Protein AF-A0A850GG01-F1 (afdb_monomer)

Foldseek 3Di:
DVVVVVVCLVVVPPDQLVSLLVSLLVVAQLVDLVRLLVSLVSLCVSLVRCVVVVNPPSNLQSNLSSLLSNCLNPVDLVSLVVNLVSLVPDQWHAQRSDPPDIDGSLLLSLLSQLVNLVVVLVPDDPLPLQVNLVSLQSSLVSLVVNPQDFRRSCVSPPDPQPFGGSNLSSLLSNLSSLQSVLVVCCQPPLPSSLVSLVSSLVSNVSHPNVVSNVVSVVQNCQSADWFAAPPPRDIDGGEPRFKYWDAAQDDPVNLVVCVVVVGDSVQDDNVRRTGMHTPVRVVVVVVVVVVVVVVVVVVVVVVVVVVVVVVVVVVVVVVVVVVVVVVD

Solvent-accessible surface area (backbone atoms only — not comparable to full-atom values): 16670 Å² total; per-residue (Å²): 112,74,66,58,55,54,48,30,61,71,75,64,56,94,61,52,41,69,52,34,42,53,36,14,40,72,76,2,37,68,71,37,76,94,26,17,55,57,16,12,56,32,13,44,52,15,16,53,45,13,52,76,69,68,35,68,67,58,17,41,54,24,40,26,49,13,33,48,29,36,30,62,54,71,62,51,64,81,39,40,64,63,28,46,63,37,33,77,82,41,72,58,41,63,32,92,73,44,91,86,45,70,38,54,22,63,56,53,38,29,54,48,51,24,50,43,31,51,55,50,54,73,72,49,64,89,82,45,24,65,60,47,16,53,38,25,43,51,25,13,51,27,20,49,74,54,26,90,42,77,46,69,65,46,76,76,47,72,68,92,80,79,68,67,43,24,42,41,43,13,28,37,23,42,11,52,12,29,39,23,45,12,60,64,29,46,87,79,38,28,65,63,14,26,52,34,19,49,54,11,37,61,28,20,70,67,20,99,40,66,71,60,36,56,50,34,51,55,49,30,52,26,23,65,41,67,43,29,15,66,85,77,64,51,74,42,48,16,55,77,69,44,26,39,80,41,81,41,97,61,53,74,67,59,57,51,53,35,57,75,71,71,46,63,65,84,17,49,38,69,89,78,27,27,30,26,28,30,44,70,61,42,51,51,52,48,53,54,50,51,54,51,50,56,49,50,52,53,52,51,50,53,53,51,52,52,50,51,54,52,51,52,54,51,50,57,51,49,52,54,52,51,55,62,61,73,76,110

Mean predicted aligned error: 7.97 Å

Radius of gyration: 35.29 Å; Cα contacts (8 Å, |Δi|>4): 473; chains: 1; bounding box: 76×83×92 Å

Structure (mmCIF, N/CA/C/O backbone):
data_AF-A0A850GG01-F1
#
_entry.id   AF-A0A850GG01-F1
#
loop_
_atom_site.group_PDB
_atom_site.id
_atom_site.type_symbol
_atom_site.label_atom_id
_atom_site.label_alt_id
_atom_site.label_comp_id
_atom_site.label_asym_id
_atom_site.label_entity_id
_atom_site.label_seq_id
_atom_site.pdbx_PDB_ins_code
_atom_site.Cartn_x
_atom_site.Cartn_y
_atom_site.Cartn_z
_atom_site.occupancy
_atom_site.B_iso_or_equiv
_atom_site.auth_seq_id
_atom_site.auth_comp_id
_atom_site.auth_asym_id
_atom_site.auth_atom_id
_atom_site.pdbx_PDB_model_num
ATOM 1 N N . MET A 1 1 ? -37.725 18.100 42.483 1.00 59.47 1 MET A N 1
ATOM 2 C CA . MET A 1 1 ? -36.384 17.477 42.322 1.00 59.47 1 MET A CA 1
ATOM 3 C C . MET A 1 1 ? -36.069 16.940 40.916 1.00 59.47 1 MET A C 1
ATOM 5 O O . MET A 1 1 ? -34.958 17.175 40.462 1.00 59.47 1 MET A O 1
ATOM 9 N N . ARG A 1 2 ? -36.979 16.265 40.184 1.00 63.09 2 ARG A N 1
ATOM 10 C CA . ARG A 1 2 ? -36.676 15.700 38.838 1.00 63.09 2 ARG A CA 1
ATOM 11 C C . ARG A 1 2 ? -36.234 16.723 37.771 1.00 63.09 2 ARG A C 1
ATOM 13 O O . ARG A 1 2 ? -35.398 16.394 36.939 1.00 63.09 2 ARG A O 1
ATOM 20 N N . LEU A 1 3 ? -36.769 17.947 37.796 1.00 67.88 3 LEU A N 1
ATOM 21 C CA . LEU A 1 3 ? -36.434 19.013 36.834 1.00 67.88 3 LEU A CA 1
ATOM 22 C C . LEU A 1 3 ? -35.018 19.581 37.041 1.00 67.88 3 LEU A C 1
ATOM 24 O O . LEU A 1 3 ? -34.287 19.758 36.072 1.00 67.88 3 LEU A O 1
ATOM 28 N N . LEU A 1 4 ? -34.606 19.771 38.299 1.00 67.88 4 LEU A N 1
ATOM 29 C CA . LEU A 1 4 ? -33.256 20.216 38.667 1.00 67.88 4 LEU A CA 1
ATOM 30 C C . LEU A 1 4 ? -32.188 19.193 38.267 1.00 67.88 4 LEU A C 1
ATOM 32 O O . LEU A 1 4 ? -31.208 19.580 37.646 1.00 67.88 4 LEU A O 1
ATOM 36 N N . LYS A 1 5 ? -32.417 17.892 38.507 1.00 64.06 5 LYS A N 1
ATOM 37 C CA . LYS A 1 5 ? -31.500 16.834 38.041 1.00 64.06 5 LYS A CA 1
ATOM 38 C C . LYS A 1 5 ? -31.373 16.794 36.512 1.00 64.06 5 LYS A C 1
ATOM 40 O O . LYS A 1 5 ? -30.271 16.660 35.995 1.00 64.06 5 LYS A O 1
ATOM 45 N N . LYS A 1 6 ? -32.476 16.970 35.771 1.00 70.06 6 LYS A N 1
ATOM 46 C CA . LYS A 1 6 ? -32.439 17.057 34.296 1.00 70.06 6 LYS A CA 1
ATOM 47 C C . LYS A 1 6 ? -31.669 18.289 33.801 1.00 70.06 6 LYS A C 1
ATOM 49 O O . LYS A 1 6 ? -30.938 18.187 32.821 1.00 70.06 6 LYS A O 1
ATOM 54 N N . LEU A 1 7 ? -31.809 19.434 34.472 1.00 68.81 7 LEU A N 1
ATOM 55 C CA . LEU A 1 7 ? -31.056 20.655 34.160 1.00 68.81 7 LEU A CA 1
ATOM 56 C C . LEU A 1 7 ? -29.566 20.512 34.497 1.00 68.81 7 LEU A C 1
ATOM 58 O O . LEU A 1 7 ? -28.734 20.835 33.657 1.00 68.81 7 LEU A O 1
ATOM 62 N N . GLN A 1 8 ? -29.223 19.954 35.660 1.00 72.44 8 GLN A N 1
ATOM 63 C CA . GLN A 1 8 ? -27.839 19.648 36.047 1.00 72.44 8 GLN A CA 1
ATOM 64 C C . GLN A 1 8 ? -27.167 18.717 35.037 1.00 72.44 8 GLN A C 1
ATOM 66 O O . GLN A 1 8 ? -26.062 18.999 34.590 1.00 72.44 8 GLN A O 1
ATOM 71 N N . HIS A 1 9 ? -27.867 17.674 34.590 1.00 69.38 9 HIS A N 1
ATOM 72 C CA . HIS A 1 9 ? -27.364 16.750 33.575 1.00 69.38 9 HIS A CA 1
ATOM 73 C C . HIS A 1 9 ? -27.193 17.409 32.193 1.00 69.38 9 HIS A C 1
ATOM 75 O O . HIS A 1 9 ? -26.297 17.055 31.427 1.00 69.38 9 HIS A O 1
ATOM 81 N N . ARG A 1 10 ? -28.028 18.398 31.853 1.00 70.06 10 ARG A N 1
ATOM 82 C CA . ARG A 1 10 ? -27.916 19.144 30.590 1.00 70.06 10 ARG A CA 1
ATOM 83 C C . ARG A 1 10 ? -26.738 20.124 30.617 1.00 70.06 10 ARG A C 1
ATOM 85 O O . ARG A 1 10 ? -25.959 20.171 29.667 1.00 70.06 10 ARG A O 1
ATOM 92 N N . VAL A 1 11 ? -26.572 20.856 31.720 1.00 73.56 11 VAL A N 1
ATOM 93 C CA . VAL A 1 11 ? -25.544 21.903 31.874 1.00 73.56 11 VAL A CA 1
ATOM 94 C C . VAL A 1 11 ? -24.187 21.332 32.319 1.00 73.56 11 VAL A C 1
ATOM 96 O O . VAL A 1 11 ? -23.154 21.893 31.975 1.00 73.56 11 VAL A O 1
ATOM 99 N N . GLY A 1 12 ? -24.160 20.177 32.989 1.00 71.50 12 GLY A N 1
ATOM 100 C CA . GLY A 1 12 ? -22.933 19.505 33.435 1.00 71.50 12 GLY A CA 1
ATOM 101 C C . GLY A 1 12 ? -22.399 19.970 34.793 1.00 71.50 12 GLY A C 1
ATOM 102 O O . GLY A 1 12 ? -21.208 19.830 35.041 1.00 71.50 12 GLY A O 1
ATOM 103 N N . VAL A 1 13 ? -23.239 20.555 35.653 1.00 76.50 13 VAL A N 1
ATOM 104 C CA . VAL A 1 13 ? -22.815 21.141 36.939 1.00 76.50 13 VAL A CA 1
ATOM 105 C C . VAL A 1 13 ? -23.094 20.177 38.092 1.00 76.50 13 VAL A C 1
ATOM 107 O O . VAL A 1 13 ? -24.215 19.682 38.210 1.00 76.50 13 VAL A O 1
ATOM 110 N N . ALA A 1 14 ? -22.095 19.988 38.966 1.00 80.06 14 ALA A N 1
ATOM 111 C CA . ALA A 1 14 ? -22.158 19.159 40.178 1.00 80.06 14 ALA A CA 1
ATOM 112 C C . ALA A 1 14 ? -22.549 17.690 39.920 1.00 80.06 14 ALA A C 1
ATOM 114 O O . ALA A 1 14 ? -23.258 17.080 40.720 1.00 80.06 14 ALA A O 1
ATOM 115 N N . LEU A 1 15 ? -22.101 17.140 38.789 1.00 86.06 15 LEU A N 1
ATOM 116 C CA . LEU A 1 15 ? -22.284 15.736 38.449 1.00 86.06 15 LEU A CA 1
ATOM 117 C C . LEU A 1 15 ? -21.147 14.901 39.048 1.00 86.06 15 LEU A C 1
ATOM 119 O O . LEU A 1 15 ? -20.001 15.342 39.133 1.00 86.06 15 LEU A O 1
ATOM 123 N N . SER A 1 16 ? -21.462 13.673 39.435 1.00 89.50 16 SER A N 1
ATOM 124 C CA . SER A 1 16 ? -20.456 12.654 39.733 1.00 89.50 16 SER A CA 1
ATOM 125 C C . SER A 1 16 ? -19.678 12.264 38.463 1.00 89.50 16 SER A C 1
ATOM 127 O O . SER A 1 16 ? -20.176 12.460 37.347 1.00 89.50 16 SER A O 1
ATOM 129 N N . PRO A 1 17 ? -18.479 11.664 38.587 1.00 90.25 17 PRO A N 1
ATOM 130 C CA . PRO A 1 17 ? -17.725 11.168 37.433 1.00 90.25 17 PRO A CA 1
ATOM 131 C C . PRO A 1 17 ? -18.553 10.256 36.510 1.00 90.25 17 PRO A C 1
ATOM 133 O O . PRO A 1 17 ? -18.544 10.431 35.291 1.00 90.25 17 PRO A O 1
ATOM 136 N N . GLN A 1 18 ? -19.354 9.353 37.087 1.00 93.12 18 GLN A N 1
ATOM 137 C CA . GLN A 1 18 ? -20.228 8.444 36.339 1.00 93.12 18 GLN A CA 1
ATOM 138 C C . GLN A 1 18 ? -21.354 9.176 35.590 1.00 93.12 18 GLN A C 1
ATOM 140 O O . GLN A 1 18 ? -21.740 8.793 34.482 1.00 93.12 18 GLN A O 1
ATOM 145 N N . GLU A 1 19 ? -21.890 10.252 36.168 1.00 93.31 19 GLU A N 1
ATOM 146 C CA . GLU A 1 19 ? -22.895 11.089 35.509 1.00 93.31 19 GLU A CA 1
ATOM 147 C C . GLU A 1 19 ? -22.279 11.915 34.373 1.00 93.31 19 GLU A C 1
ATOM 149 O O . GLU A 1 19 ? -22.895 12.033 33.314 1.00 93.31 19 GLU A O 1
ATOM 154 N N . HIS A 1 20 ? -21.050 12.425 34.531 1.00 92.31 20 HIS A N 1
ATOM 155 C CA . HIS A 1 20 ? -20.307 13.048 33.428 1.00 92.31 20 HIS A CA 1
ATOM 156 C C . HIS A 1 20 ? -20.083 12.066 32.273 1.00 92.31 20 HIS A C 1
ATOM 158 O O . HIS A 1 20 ? -20.287 12.417 31.110 1.00 92.31 20 HIS A O 1
ATOM 164 N N . TYR A 1 21 ? -19.727 10.825 32.595 1.00 95.38 21 TYR A N 1
ATOM 165 C CA . TYR A 1 21 ? -19.544 9.762 31.617 1.00 95.38 21 TYR A CA 1
ATOM 166 C C . TYR A 1 21 ? -20.853 9.418 30.876 1.00 95.38 21 TYR A C 1
ATOM 168 O O . TYR A 1 21 ? -20.908 9.415 29.648 1.00 95.38 21 TYR A O 1
ATOM 176 N N . THR A 1 22 ? -21.958 9.251 31.607 1.00 95.19 22 THR A N 1
ATOM 177 C CA . THR A 1 22 ? -23.299 9.011 31.030 1.00 95.19 22 THR A CA 1
ATOM 178 C C . THR A 1 22 ? -23.791 10.190 30.180 1.00 95.19 22 THR A C 1
ATOM 180 O O . THR A 1 22 ? -24.470 10.030 29.156 1.00 95.19 22 THR A O 1
ATOM 183 N N . ARG A 1 23 ? -23.428 11.415 30.569 1.00 93.31 23 ARG A N 1
ATOM 184 C CA . ARG A 1 23 ? -23.712 12.625 29.797 1.00 93.31 23 ARG A CA 1
ATOM 185 C C . ARG A 1 23 ? -23.010 12.621 28.443 1.00 93.31 23 ARG A C 1
ATOM 187 O O . ARG A 1 23 ? -23.633 13.045 27.473 1.00 93.31 23 ARG A O 1
ATOM 194 N N . ALA A 1 24 ? -21.778 12.124 28.350 1.00 95.50 24 ALA A N 1
ATOM 195 C CA . ALA A 1 24 ? -21.059 12.033 27.079 1.00 95.50 24 ALA A CA 1
ATOM 196 C C . ALA A 1 24 ? -21.790 11.143 26.056 1.00 95.50 24 ALA A C 1
ATOM 198 O O . ALA A 1 24 ? -21.904 11.513 24.885 1.00 95.50 24 ALA A O 1
ATOM 199 N N . PHE A 1 25 ? -22.396 10.039 26.509 1.00 96.06 25 PHE A N 1
ATOM 200 C CA . PHE A 1 25 ? -23.251 9.209 25.658 1.00 96.06 25 PHE A CA 1
ATOM 201 C C . PHE A 1 25 ? -24.533 9.929 25.237 1.00 96.06 25 PHE A C 1
ATOM 203 O O . PHE A 1 25 ? -24.803 10.095 24.049 1.00 96.06 25 PHE A O 1
ATOM 210 N N . SER A 1 26 ? -25.317 10.402 26.203 1.00 94.00 26 SER A N 1
ATOM 211 C CA . SER A 1 26 ? -26.649 10.966 25.936 1.00 94.00 26 SER A CA 1
ATOM 212 C C . SER A 1 26 ? -26.653 12.337 25.247 1.00 94.00 26 SER A C 1
ATOM 214 O O . SER A 1 26 ? -27.646 12.690 24.615 1.00 94.00 26 SER A O 1
ATOM 216 N N . GLN A 1 27 ? -25.588 13.134 25.379 1.00 92.50 27 GLN A N 1
ATOM 217 C CA . GLN A 1 27 ? -25.454 14.457 24.745 1.00 92.50 27 GLN A CA 1
ATOM 218 C C . GLN A 1 27 ? -24.481 14.461 23.556 1.00 92.50 27 GLN A C 1
ATOM 220 O O . GLN A 1 27 ? -24.262 15.511 22.953 1.00 92.50 27 GLN A O 1
ATOM 225 N N . GLY A 1 28 ? -23.894 13.310 23.227 1.00 93.81 28 GLY A N 1
ATOM 226 C CA . GLY A 1 28 ? -22.900 13.166 22.170 1.00 93.81 28 GLY A CA 1
ATOM 227 C C . GLY A 1 28 ? -23.169 11.927 21.330 1.00 93.81 28 GLY A C 1
ATOM 228 O O . GLY A 1 28 ? -23.813 12.017 20.290 1.00 93.81 28 GLY A O 1
ATOM 229 N N . VAL A 1 29 ? -22.702 10.770 21.800 1.00 94.00 29 VAL A N 1
ATOM 230 C CA . VAL A 1 29 ? -22.701 9.498 21.049 1.00 94.00 29 VAL A CA 1
ATOM 231 C C . VAL A 1 29 ? -24.078 9.127 20.488 1.00 94.00 29 VAL A C 1
ATOM 233 O O . VAL A 1 29 ? -24.208 8.864 19.294 1.00 94.00 29 VAL A O 1
ATOM 236 N N . LEU A 1 30 ? -25.112 9.138 21.336 1.00 94.50 30 LEU A N 1
ATOM 237 C CA . LEU A 1 30 ? -26.468 8.696 20.988 1.00 94.50 30 LEU A CA 1
ATOM 238 C C . LEU A 1 30 ? -27.233 9.709 20.123 1.00 94.50 30 LEU A C 1
ATOM 240 O O . LEU A 1 30 ? -28.321 9.409 19.641 1.00 94.50 30 LEU A O 1
ATOM 244 N N . LEU A 1 31 ? -26.677 10.908 19.916 1.00 92.75 31 LEU A N 1
ATOM 245 C CA . LEU A 1 31 ? -27.243 11.920 19.022 1.00 92.75 31 LEU A CA 1
ATOM 246 C C . LEU A 1 31 ? -26.762 11.763 17.569 1.00 92.75 31 LEU A C 1
ATOM 248 O O . LEU A 1 31 ? -27.175 12.540 16.710 1.00 92.75 31 LEU A O 1
ATOM 252 N N . GLY A 1 32 ? -25.911 10.771 17.289 1.00 89.81 32 GLY A N 1
ATOM 253 C CA . GLY A 1 32 ? -25.421 10.452 15.950 1.00 89.81 32 GLY A CA 1
ATOM 254 C C . GLY A 1 32 ? -24.019 10.987 15.647 1.00 89.81 32 GLY A C 1
ATOM 255 O O . GLY A 1 32 ? -23.396 11.691 16.446 1.00 89.81 32 GLY A O 1
ATOM 256 N N . ARG A 1 33 ? -23.512 10.629 14.459 1.00 89.44 33 ARG A N 1
ATOM 257 C CA . ARG A 1 33 ? -22.116 10.863 14.036 1.00 89.44 33 ARG A CA 1
ATOM 258 C C . ARG A 1 33 ? -21.715 12.342 14.063 1.00 89.44 33 ARG A C 1
ATOM 260 O O . ARG A 1 33 ? -20.611 12.663 14.495 1.00 89.44 33 ARG A O 1
ATOM 267 N N . ASP A 1 34 ? -22.638 13.243 13.728 1.00 92.75 34 ASP A N 1
ATOM 268 C CA . ASP A 1 34 ? -22.412 14.699 13.729 1.00 92.75 34 ASP A CA 1
ATOM 269 C C . ASP A 1 34 ? -22.074 15.266 15.119 1.00 92.75 34 ASP A C 1
ATOM 271 O O . ASP A 1 34 ? -21.605 16.399 15.249 1.00 92.75 34 ASP A O 1
ATOM 275 N N . LYS A 1 35 ? -22.322 14.495 16.184 1.00 95.50 35 LYS A N 1
ATOM 276 C CA . LYS A 1 35 ? -22.045 14.878 17.572 1.00 95.50 35 LYS A CA 1
ATOM 277 C C . LYS A 1 35 ? -20.852 14.147 18.183 1.00 95.50 35 LYS A C 1
ATOM 279 O O . LYS A 1 35 ? -20.557 14.381 19.352 1.00 95.50 35 LYS A O 1
ATOM 284 N N . TYR A 1 36 ? -20.105 13.347 17.419 1.00 95.31 36 TYR A N 1
ATOM 285 C CA . TYR A 1 36 ? -18.922 12.641 17.931 1.00 95.31 36 TYR A CA 1
ATOM 286 C C . TYR A 1 36 ? -17.816 13.584 18.422 1.00 95.31 36 TYR A C 1
ATOM 288 O O . TYR A 1 36 ? -17.222 13.323 19.464 1.00 95.31 36 TYR A O 1
ATOM 296 N N . ALA A 1 37 ? -17.603 14.731 17.769 1.00 95.75 37 ALA A N 1
ATOM 297 C CA . ALA A 1 37 ? -16.649 15.734 18.257 1.00 95.75 37 ALA A CA 1
ATOM 298 C C . ALA A 1 37 ? -17.044 16.287 19.641 1.00 95.75 37 ALA A C 1
ATOM 300 O O . ALA A 1 37 ? -16.199 16.462 20.517 1.00 95.75 37 ALA A O 1
ATOM 301 N N . ALA A 1 38 ? -18.342 16.518 19.864 1.00 95.94 38 ALA A N 1
ATOM 302 C CA . ALA A 1 38 ? -18.854 16.944 21.165 1.00 95.94 38 ALA A CA 1
ATOM 303 C C . ALA A 1 38 ? -18.773 15.811 22.203 1.00 95.94 38 ALA A C 1
ATOM 305 O O . ALA A 1 38 ? -18.417 16.059 23.353 1.00 95.94 38 ALA A O 1
ATOM 306 N N . ALA A 1 39 ? -19.052 14.565 21.798 1.00 96.81 39 ALA A N 1
ATOM 307 C CA . ALA A 1 39 ? -18.897 13.387 22.649 1.00 96.81 39 ALA A CA 1
ATOM 308 C C . ALA A 1 39 ? -17.456 13.252 23.160 1.00 96.81 39 ALA A C 1
ATOM 310 O O . ALA A 1 39 ? -17.255 13.069 24.358 1.00 96.81 39 ALA A O 1
ATOM 311 N N . ALA A 1 40 ? -16.466 13.425 22.278 1.00 97.44 40 ALA A N 1
ATOM 312 C CA . ALA A 1 40 ? -15.049 13.376 22.628 1.00 97.44 40 ALA A CA 1
ATOM 313 C C . ALA A 1 40 ? -14.694 14.376 23.743 1.00 97.44 40 ALA A C 1
ATOM 315 O O . ALA A 1 40 ? -14.113 13.996 24.757 1.00 97.44 40 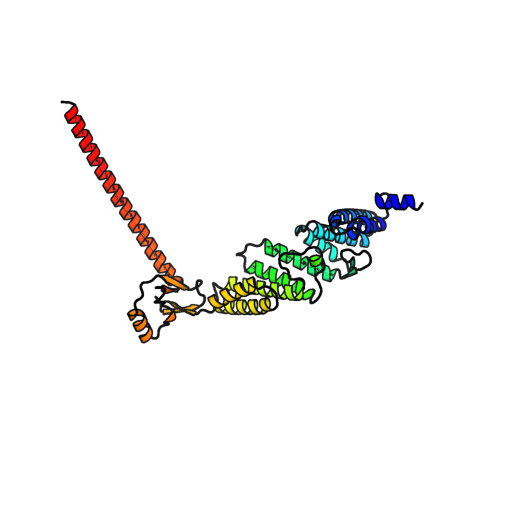ALA A O 1
ATOM 316 N N . GLN A 1 41 ? -15.141 15.632 23.615 1.00 97.25 41 GLN A N 1
ATOM 317 C CA . GLN A 1 41 ? -14.927 16.671 24.633 1.00 97.25 41 GLN A CA 1
ATOM 318 C C . GLN A 1 41 ? -15.618 16.347 25.967 1.00 97.25 41 GLN A C 1
ATOM 320 O O . GLN A 1 41 ? -15.084 16.632 27.042 1.00 97.25 41 GLN A O 1
ATOM 325 N N . LEU A 1 42 ? -16.819 15.761 25.922 1.00 97.06 42 LEU A N 1
ATOM 326 C CA . LEU A 1 42 ? -17.553 15.364 27.125 1.00 97.06 42 LEU A CA 1
ATOM 327 C C . LEU A 1 42 ? -16.885 14.178 27.836 1.00 97.06 42 LEU A C 1
ATOM 329 O O . LEU A 1 42 ? -16.818 14.173 29.065 1.00 97.06 42 LEU A O 1
ATOM 333 N N . PHE A 1 43 ? -16.349 13.210 27.091 1.00 98.06 43 PHE A N 1
ATOM 334 C CA . PHE A 1 43 ? -15.565 12.115 27.660 1.00 98.06 43 PHE A CA 1
ATOM 335 C C . PHE A 1 43 ? -14.235 12.596 28.243 1.00 98.06 43 PHE A C 1
ATOM 337 O O . PHE A 1 43 ? -13.853 12.150 29.320 1.00 98.06 43 PHE A O 1
ATOM 344 N N . GLU A 1 44 ? -13.567 13.560 27.611 1.00 97.38 44 GLU A N 1
ATOM 345 C CA . GLU A 1 44 ? -12.354 14.175 28.160 1.00 97.38 44 GLU A CA 1
ATOM 346 C C . GLU A 1 44 ? -12.639 14.903 29.489 1.00 97.38 44 GLU A C 1
ATOM 348 O O . GLU A 1 44 ? -11.866 14.821 30.448 1.00 97.38 44 GLU A O 1
ATOM 353 N N . GLN A 1 45 ? -13.785 15.586 29.597 1.00 95.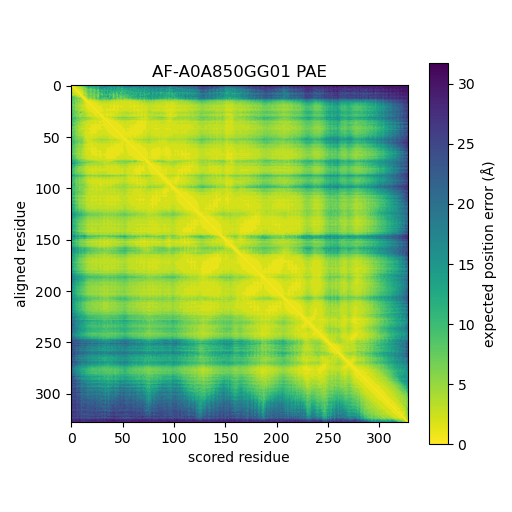56 45 GLN A N 1
ATOM 354 C CA . GLN A 1 45 ? -14.259 16.136 30.874 1.00 95.56 45 GLN A CA 1
ATOM 355 C C . GLN A 1 45 ? -14.508 15.028 31.905 1.00 95.56 45 GLN A C 1
ATOM 357 O O . GLN A 1 45 ? -14.050 15.145 33.041 1.00 95.56 45 GLN A O 1
ATOM 362 N N . ALA A 1 46 ? -15.185 13.943 31.516 1.00 96.31 46 ALA A N 1
ATOM 363 C CA . ALA A 1 46 ? -15.444 12.808 32.401 1.00 96.31 46 ALA A CA 1
ATOM 364 C C . ALA A 1 46 ? -14.145 12.159 32.910 1.00 96.31 46 ALA A C 1
ATOM 366 O O . ALA A 1 46 ? -14.031 11.890 34.104 1.00 96.31 46 ALA A O 1
ATOM 367 N N . ALA A 1 47 ? -13.139 11.994 32.046 1.00 97.00 47 ALA A N 1
ATOM 368 C CA . ALA A 1 47 ? -11.830 11.459 32.413 1.00 97.00 47 ALA A CA 1
ATOM 369 C C . ALA A 1 47 ? -11.122 12.340 33.454 1.00 97.00 47 ALA A C 1
ATOM 371 O O . ALA A 1 47 ? -10.598 11.830 34.444 1.00 97.00 47 ALA A O 1
ATOM 372 N N . ARG A 1 48 ? -11.160 13.671 33.285 1.00 96.19 48 ARG A N 1
ATOM 373 C CA . ARG A 1 48 ? -10.595 14.617 34.264 1.00 96.19 48 ARG A CA 1
ATOM 374 C C . ARG A 1 48 ? -11.287 14.527 35.624 1.00 96.19 48 ARG A C 1
ATOM 376 O O . ARG A 1 48 ? -10.604 14.481 36.644 1.00 96.19 48 ARG A O 1
ATOM 383 N N . HIS A 1 49 ? -12.619 14.465 35.647 1.00 95.06 49 HIS A N 1
ATOM 384 C CA . HIS A 1 49 ? -13.378 14.327 36.894 1.00 95.06 49 HIS A CA 1
ATOM 385 C C . HIS A 1 49 ? -13.145 12.975 37.580 1.00 95.06 49 HIS A C 1
ATOM 387 O O . HIS A 1 49 ? -12.999 12.933 38.799 1.00 95.06 49 HIS A O 1
ATOM 393 N N . ALA A 1 50 ? -13.052 11.883 36.817 1.00 95.56 50 ALA A N 1
ATOM 394 C CA . ALA A 1 50 ? -12.710 10.566 37.352 1.00 95.56 50 ALA A CA 1
ATOM 395 C C . ALA A 1 50 ? -11.300 10.547 37.967 1.00 95.56 50 ALA A C 1
ATOM 397 O O . ALA A 1 50 ? -11.128 10.043 39.073 1.00 95.56 50 ALA A O 1
ATOM 398 N N . GLY A 1 51 ? -10.318 11.186 37.318 1.00 95.31 51 GLY A N 1
ATOM 399 C CA . GLY A 1 51 ? -8.965 11.325 37.866 1.00 95.31 51 GLY A CA 1
ATOM 400 C C . GLY A 1 51 ? -8.918 12.135 39.168 1.00 95.31 51 GLY A C 1
ATOM 401 O O . GLY A 1 51 ? -8.243 11.740 40.115 1.00 95.31 51 GLY A O 1
ATOM 402 N N . GLN A 1 52 ? -9.689 13.225 39.264 1.00 94.94 52 GLN A N 1
ATOM 403 C CA . GLN A 1 52 ? -9.837 13.997 40.510 1.00 94.94 52 GLN A CA 1
ATOM 404 C C . GLN A 1 52 ? -10.487 13.179 41.633 1.00 94.94 52 GLN A C 1
ATOM 406 O O . GLN A 1 52 ? -10.128 13.337 42.797 1.00 94.94 52 GLN A O 1
ATOM 411 N N . ALA A 1 53 ? -11.425 12.300 41.281 1.00 93.50 53 ALA A N 1
ATOM 412 C CA . ALA A 1 53 ? -12.091 11.386 42.203 1.00 93.50 53 ALA A CA 1
ATOM 413 C C . ALA A 1 53 ? -11.295 10.093 42.478 1.00 93.50 53 ALA A C 1
ATOM 415 O O . ALA A 1 53 ? -11.784 9.240 43.212 1.00 93.50 53 ALA A O 1
ATOM 416 N N . GLN A 1 54 ? -10.090 9.950 41.907 1.00 93.88 54 GLN A N 1
ATOM 417 C CA . GLN A 1 54 ? -9.228 8.764 42.014 1.00 93.88 54 GLN A CA 1
ATOM 418 C C . GLN A 1 54 ? -9.872 7.456 41.505 1.00 93.88 54 GLN A C 1
ATOM 420 O O . GLN A 1 54 ? -9.477 6.363 41.908 1.00 93.88 54 GLN A O 1
ATOM 425 N N . ASP A 1 55 ? -10.822 7.549 40.571 1.00 95.38 55 ASP A N 1
ATOM 426 C CA . ASP A 1 55 ? -11.411 6.395 39.884 1.00 95.38 55 ASP A CA 1
ATOM 427 C C . ASP A 1 55 ? -10.612 6.065 38.614 1.00 95.38 55 ASP A C 1
ATOM 429 O O . ASP A 1 55 ? -10.913 6.517 37.505 1.00 95.38 55 ASP A O 1
ATOM 433 N N . ALA A 1 56 ? -9.553 5.270 38.786 1.00 92.75 56 ALA A N 1
ATOM 434 C CA . ALA A 1 56 ? -8.650 4.890 37.700 1.00 92.75 56 ALA A CA 1
ATOM 435 C C . ALA A 1 56 ? -9.319 4.023 36.614 1.00 92.75 56 ALA A C 1
ATOM 437 O O . ALA A 1 56 ? -8.853 3.997 35.471 1.00 92.75 56 ALA A O 1
ATOM 438 N N . GLY A 1 57 ? -10.387 3.289 36.948 1.00 93.12 57 GLY A N 1
ATOM 439 C CA . GLY A 1 57 ? -11.128 2.474 35.984 1.00 93.12 57 GLY A CA 1
ATOM 440 C C . GLY A 1 57 ? -11.918 3.359 35.028 1.00 93.12 57 GLY A C 1
ATOM 441 O O . GLY A 1 57 ? -11.712 3.316 33.811 1.00 93.12 57 GLY A O 1
ATOM 442 N N . LEU A 1 58 ? -12.753 4.234 35.592 1.00 94.94 58 LEU A N 1
ATOM 443 C CA . LEU A 1 58 ? -13.567 5.158 34.814 1.00 94.94 58 LEU A CA 1
ATOM 444 C C . LEU A 1 58 ? -12.715 6.177 34.054 1.00 94.94 58 LEU A C 1
ATOM 446 O O . LEU A 1 58 ? -13.026 6.495 32.908 1.00 94.94 58 LEU A O 1
ATOM 450 N N . GLN A 1 59 ? -11.618 6.656 34.648 1.00 95.75 59 GLN A N 1
ATOM 451 C CA . GLN A 1 59 ? -10.696 7.573 33.979 1.00 95.75 59 GLN A CA 1
ATOM 452 C C . GLN A 1 59 ? -10.123 6.964 32.694 1.00 95.75 59 GLN A C 1
ATOM 454 O O . GLN A 1 59 ? -10.151 7.621 31.652 1.00 95.75 59 GLN A O 1
ATOM 459 N N . ARG A 1 60 ? -9.624 5.720 32.750 1.00 94.62 60 ARG A N 1
ATOM 460 C CA . ARG A 1 60 ? -9.056 5.034 31.577 1.00 94.62 60 ARG A CA 1
ATOM 461 C C . ARG A 1 60 ? -10.100 4.842 30.485 1.00 94.62 60 ARG A C 1
ATOM 463 O O . ARG A 1 60 ? -9.861 5.220 29.341 1.00 94.62 60 ARG A O 1
ATOM 470 N N . ARG A 1 61 ? -11.281 4.344 30.852 1.00 96.31 61 ARG A N 1
ATOM 471 C CA . ARG A 1 61 ? -12.378 4.115 29.906 1.00 96.31 61 ARG A CA 1
ATOM 472 C C . ARG A 1 61 ? -12.898 5.411 29.278 1.00 96.31 61 ARG A C 1
ATOM 474 O O . ARG A 1 61 ? -13.113 5.471 28.071 1.00 96.31 61 ARG A O 1
ATOM 481 N N . ALA A 1 62 ? -13.055 6.471 30.070 1.00 97.50 62 ALA A N 1
ATOM 482 C CA . ALA A 1 62 ? -13.432 7.790 29.568 1.00 97.50 62 ALA A CA 1
ATOM 483 C C . ALA A 1 62 ? -12.375 8.360 28.615 1.00 97.50 62 ALA A C 1
ATOM 485 O O . ALA A 1 62 ? -12.729 8.888 27.566 1.00 97.50 62 ALA A O 1
ATOM 486 N N . ASN A 1 63 ? -11.087 8.206 28.930 1.00 97.44 63 ASN A N 1
ATOM 487 C CA . ASN A 1 63 ? -10.004 8.642 28.052 1.00 97.44 63 ASN A CA 1
ATOM 488 C C . ASN A 1 63 ? -9.990 7.873 26.718 1.00 97.44 63 ASN A C 1
ATOM 490 O O . ASN A 1 63 ? -9.894 8.491 25.659 1.00 97.44 63 ASN A O 1
ATOM 494 N N . ALA A 1 64 ? -10.154 6.546 26.752 1.00 97.69 64 ALA A N 1
ATOM 495 C CA . ALA A 1 64 ? -10.244 5.726 25.544 1.00 97.69 64 ALA A CA 1
ATOM 496 C C . ALA A 1 64 ? -11.422 6.161 24.654 1.00 97.69 64 ALA A C 1
ATOM 498 O O . ALA A 1 64 ? -11.236 6.404 23.463 1.00 97.69 64 ALA A O 1
ATOM 499 N N . ASN A 1 65 ? -12.611 6.378 25.229 1.00 97.94 65 ASN A N 1
ATOM 500 C CA . ASN A 1 65 ? -13.762 6.880 24.472 1.00 97.94 65 ASN A CA 1
ATOM 501 C C . ASN A 1 65 ? -13.557 8.312 23.951 1.00 97.94 65 ASN A C 1
ATOM 503 O O . ASN A 1 65 ? -13.961 8.612 22.827 1.00 97.94 65 ASN A O 1
ATOM 507 N N . ALA A 1 66 ? -12.901 9.195 24.709 1.00 97.88 66 ALA A N 1
ATOM 508 C CA . ALA A 1 66 ? -12.576 10.541 24.235 1.00 97.88 66 ALA A CA 1
ATOM 509 C C . ALA A 1 66 ? -11.731 10.492 22.953 1.00 97.88 66 ALA A C 1
ATOM 511 O O . ALA A 1 66 ? -12.066 11.134 21.955 1.00 97.88 66 ALA A O 1
ATOM 512 N N . LEU A 1 67 ? -10.677 9.675 22.964 1.00 98.00 67 LEU A N 1
ATOM 513 C CA . LEU A 1 67 ? -9.778 9.489 21.829 1.00 98.00 67 LEU A CA 1
ATOM 514 C C . LEU A 1 67 ? -10.467 8.775 20.657 1.00 98.00 67 LEU A C 1
ATOM 516 O O . LEU A 1 67 ? -10.315 9.209 19.516 1.00 98.00 67 LEU A O 1
ATOM 520 N N . LEU A 1 68 ? -11.280 7.746 20.922 1.00 97.69 68 LEU A N 1
ATOM 521 C CA . LEU A 1 68 ? -12.024 7.008 19.899 1.00 97.69 68 LEU A CA 1
ATOM 522 C C . LEU A 1 68 ? -13.006 7.916 19.154 1.00 97.69 68 LEU A C 1
ATOM 524 O O . LEU A 1 68 ? -12.942 8.023 17.932 1.00 97.69 68 LEU A O 1
ATOM 528 N N . TYR A 1 69 ? -13.886 8.623 19.865 1.00 97.69 69 TYR A N 1
ATOM 529 C CA . TYR A 1 69 ? -14.842 9.524 19.215 1.00 97.69 69 TYR A CA 1
ATOM 530 C C . TYR A 1 69 ? -14.157 10.746 18.587 1.00 97.69 69 TYR A C 1
ATOM 532 O O . TYR A 1 69 ? -14.625 11.242 17.559 1.00 97.69 69 TYR A O 1
ATOM 540 N N . GLY A 1 70 ? -13.021 11.188 19.137 1.00 96.75 70 GLY A N 1
ATOM 541 C CA . GLY A 1 70 ? -12.163 12.198 18.517 1.00 96.75 70 GLY A CA 1
ATOM 542 C C . GLY A 1 70 ? -11.603 11.734 17.169 1.00 96.75 70 GLY A C 1
ATOM 543 O O . GLY A 1 70 ? -11.709 12.460 16.177 1.00 96.75 70 GLY A O 1
ATOM 544 N N . PHE A 1 71 ? -11.090 10.501 17.105 1.00 97.06 71 PHE A N 1
ATOM 545 C CA . PHE A 1 71 ? -10.638 9.867 15.867 1.00 97.06 71 PHE A CA 1
ATOM 546 C C . PHE A 1 71 ? -11.781 9.718 14.857 1.00 97.06 71 PHE A C 1
ATOM 548 O O . PHE A 1 71 ? -11.631 10.098 13.698 1.00 97.06 71 PHE A O 1
ATOM 555 N N . LEU A 1 72 ? -12.947 9.219 15.272 1.00 96.12 72 LEU A N 1
ATOM 556 C CA . LEU A 1 72 ? -14.080 9.033 14.361 1.00 96.12 72 LEU A CA 1
ATOM 557 C C . LEU A 1 72 ? -14.559 10.362 13.763 1.00 96.12 72 LEU A C 1
ATOM 559 O O . LEU A 1 72 ? -14.856 10.419 12.568 1.00 96.12 72 LEU A O 1
ATOM 563 N N . ALA A 1 73 ? -14.577 11.434 14.561 1.00 95.00 73 ALA A N 1
ATOM 564 C CA . ALA A 1 73 ? -14.962 12.766 14.109 1.00 95.00 73 ALA A CA 1
ATOM 565 C C . ALA A 1 73 ? -13.911 13.407 13.183 1.00 95.00 73 ALA A C 1
ATOM 567 O O . ALA A 1 73 ? -14.238 13.833 12.076 1.00 95.00 73 ALA A O 1
ATOM 568 N N . GLY A 1 74 ? -12.649 13.476 13.618 1.00 91.00 74 GLY A N 1
ATOM 569 C CA . GLY A 1 74 ? -11.597 14.221 12.914 1.00 91.00 74 GLY A CA 1
ATOM 570 C C . GLY A 1 74 ? -10.801 13.401 11.896 1.00 91.00 74 GLY A C 1
ATOM 571 O O . GLY A 1 74 ? -10.365 13.930 10.878 1.00 91.00 74 GLY A O 1
ATOM 572 N N . GLY A 1 75 ? -10.614 12.106 12.146 1.00 89.25 75 GLY A N 1
ATOM 573 C CA . GLY A 1 75 ? -9.838 11.188 11.305 1.00 89.25 75 GLY A CA 1
ATOM 574 C C . GLY A 1 75 ? -8.337 11.330 11.358 1.00 89.25 75 GLY A C 1
ATOM 575 O O . GLY A 1 75 ? -7.655 10.735 10.533 1.00 89.25 75 GLY A O 1
ATOM 576 N N . SER A 1 76 ? -7.836 12.148 12.273 1.00 92.06 76 SER A N 1
ATOM 577 C CA . SER A 1 76 ? -6.415 12.419 12.428 1.00 92.06 76 SER A CA 1
ATOM 578 C C . SER A 1 76 ? -5.693 11.143 12.887 1.00 92.06 76 SER A C 1
ATOM 580 O O . SER A 1 76 ? -5.954 10.679 14.000 1.00 92.06 76 SER A O 1
ATOM 582 N N . PRO A 1 77 ? -4.761 10.577 12.094 1.00 92.44 77 PRO A N 1
ATOM 583 C CA . PRO A 1 77 ? -4.006 9.389 12.498 1.00 92.44 77 PRO A CA 1
ATOM 584 C C . PRO A 1 77 ? -3.160 9.603 13.756 1.00 92.44 77 PRO A C 1
ATOM 586 O O . PRO A 1 77 ? -2.862 8.653 14.470 1.00 92.44 77 PRO A O 1
ATOM 589 N N . GLN A 1 78 ? -2.822 10.857 14.078 1.00 93.44 78 GLN A N 1
ATOM 590 C CA . GLN A 1 78 ? -2.090 11.223 15.293 1.00 93.44 78 GLN A CA 1
ATOM 591 C C . GLN A 1 78 ? -2.845 10.843 16.579 1.00 93.44 78 GLN A C 1
ATOM 593 O O . GLN A 1 78 ? -2.227 10.681 17.628 1.00 93.44 78 GLN A O 1
ATOM 598 N N . THR A 1 79 ? -4.169 10.671 16.505 1.00 94.31 79 THR A N 1
ATOM 599 C CA . THR A 1 79 ? -4.994 10.224 17.640 1.00 94.31 79 THR A CA 1
ATOM 600 C C . THR A 1 79 ? -4.922 8.716 17.894 1.00 94.31 79 THR A C 1
ATOM 602 O O . THR A 1 79 ? -5.272 8.276 18.987 1.00 94.31 79 THR A O 1
ATOM 605 N N . LEU A 1 80 ? -4.431 7.923 16.933 1.00 96.38 80 LEU A N 1
ATOM 606 C CA . LEU A 1 80 ? -4.431 6.461 17.021 1.00 96.38 80 LEU A CA 1
ATOM 607 C C . LEU A 1 80 ? -3.414 5.938 18.038 1.00 96.38 80 LEU A C 1
ATOM 609 O O . LEU A 1 80 ? -3.776 5.102 18.856 1.00 96.38 80 LEU A O 1
ATOM 613 N N . SER A 1 81 ? -2.175 6.441 18.059 1.00 96.56 81 SER A N 1
ATOM 614 C CA . SER A 1 81 ? -1.173 5.942 19.018 1.00 96.56 81 SER A CA 1
ATOM 615 C C . SER A 1 81 ? -1.575 6.172 20.485 1.00 96.56 81 SER A C 1
ATOM 617 O O . SER A 1 81 ? -1.508 5.218 21.259 1.00 96.56 81 SER A O 1
ATOM 619 N N . PRO A 1 82 ? -2.053 7.369 20.894 1.00 96.38 82 PRO A N 1
ATOM 620 C CA . PRO A 1 82 ? -2.590 7.560 22.243 1.00 96.38 82 PRO A CA 1
ATOM 621 C C . PRO A 1 82 ? -3.821 6.692 22.533 1.00 96.38 82 PRO A C 1
ATOM 623 O O . PRO A 1 82 ? -4.001 6.242 23.662 1.00 96.38 82 PRO A O 1
ATOM 626 N N . LEU A 1 83 ? -4.676 6.451 21.532 1.00 97.06 83 LEU A N 1
ATOM 627 C CA . LEU A 1 83 ? -5.862 5.609 21.684 1.00 97.06 83 LEU A CA 1
ATOM 628 C C . LEU A 1 83 ? -5.491 4.146 21.945 1.00 97.06 83 LEU A C 1
ATOM 630 O O . LEU A 1 83 ? -6.055 3.540 22.849 1.00 97.06 83 LEU A O 1
ATOM 634 N N . LEU A 1 84 ? -4.523 3.601 21.207 1.00 96.88 84 LEU A N 1
ATOM 635 C CA . LEU A 1 84 ? -4.012 2.243 21.421 1.00 96.88 84 LEU A CA 1
ATOM 636 C C . LEU A 1 84 ? -3.498 2.072 22.858 1.00 96.88 84 LEU A C 1
ATOM 638 O O . LEU A 1 84 ? -3.943 1.174 23.566 1.00 96.88 84 LEU A O 1
ATOM 642 N N . GLN A 1 85 ? -2.692 3.023 23.341 1.00 95.31 85 GLN A N 1
ATOM 643 C CA . GLN A 1 85 ? -2.208 3.030 24.728 1.00 95.31 85 GLN A CA 1
ATOM 644 C C . GLN A 1 85 ? -3.344 3.099 25.760 1.00 95.31 85 GLN A C 1
ATOM 646 O O . GLN A 1 85 ? -3.248 2.518 26.840 1.00 95.31 85 GLN A O 1
ATOM 651 N N . ALA A 1 86 ? -4.424 3.825 25.458 1.00 94.81 86 ALA A N 1
ATOM 652 C CA . ALA A 1 86 ? -5.582 3.910 26.343 1.00 94.81 86 ALA A CA 1
ATOM 653 C C . ALA A 1 86 ? -6.392 2.599 26.393 1.00 94.81 86 ALA A C 1
ATOM 655 O O . ALA A 1 86 ? -7.061 2.350 27.398 1.00 94.81 86 ALA A O 1
ATOM 656 N N . LEU A 1 87 ? -6.327 1.775 25.341 1.00 95.75 87 LEU A N 1
ATOM 657 C CA . LEU A 1 87 ? -7.017 0.485 25.251 1.00 95.75 87 LEU A CA 1
ATOM 658 C C . LEU A 1 87 ? -6.262 -0.659 25.942 1.00 95.75 87 LEU A C 1
ATOM 660 O O . LEU A 1 87 ? -6.922 -1.539 26.480 1.00 95.75 87 LEU A O 1
ATOM 664 N N . ASP A 1 88 ? -4.925 -0.626 26.014 1.00 92.38 88 ASP A N 1
ATOM 665 C CA . ASP A 1 88 ? -4.091 -1.695 26.612 1.00 92.38 88 ASP A CA 1
ATOM 666 C C . ASP A 1 88 ? -4.469 -2.074 28.060 1.00 92.38 88 ASP A C 1
ATOM 668 O O . ASP A 1 88 ? -4.133 -3.152 28.547 1.00 92.38 88 ASP A O 1
ATOM 672 N N . GLY A 1 89 ? -5.147 -1.176 28.782 1.00 86.12 89 GLY A N 1
ATOM 673 C CA . GLY A 1 89 ? -5.572 -1.380 30.167 1.00 86.12 89 GLY A CA 1
ATOM 674 C C . GLY A 1 89 ? -7.033 -1.793 30.351 1.00 86.12 89 GLY A C 1
ATOM 675 O O . GLY A 1 89 ? -7.511 -1.711 31.487 1.00 86.12 89 GLY A O 1
ATOM 676 N N . LEU A 1 90 ? -7.744 -2.137 29.274 1.00 95.25 90 LEU A N 1
ATOM 677 C CA . LEU A 1 90 ? -9.168 -2.469 29.268 1.00 95.25 90 LEU A CA 1
ATOM 678 C C . LEU A 1 90 ? -9.384 -3.867 28.675 1.00 95.25 90 LEU A C 1
ATOM 680 O O . LEU A 1 90 ? -8.775 -4.202 27.666 1.00 95.25 90 LEU A O 1
ATOM 684 N N . ASP A 1 91 ? -10.286 -4.648 29.269 1.00 95.31 91 ASP A N 1
ATOM 685 C CA . ASP A 1 91 ? -10.739 -5.919 28.685 1.00 95.31 91 ASP A CA 1
ATOM 686 C C . ASP A 1 91 ? -11.846 -5.675 27.647 1.00 95.31 91 ASP A C 1
ATOM 688 O O . ASP A 1 91 ? -11.858 -6.253 26.562 1.00 95.31 91 ASP A O 1
ATOM 692 N N . ASP A 1 92 ? -12.759 -4.754 27.959 1.00 96.12 92 ASP A N 1
ATOM 693 C CA . ASP A 1 92 ? -13.850 -4.344 27.085 1.00 96.12 92 ASP A CA 1
ATOM 694 C C . ASP A 1 92 ? -14.065 -2.823 27.095 1.00 96.12 92 ASP A C 1
ATOM 696 O O . ASP A 1 92 ? -13.629 -2.084 27.995 1.00 96.12 92 ASP A O 1
ATOM 700 N N . ILE A 1 93 ? -14.734 -2.351 26.047 1.00 96.56 93 ILE A N 1
ATOM 701 C CA . ILE A 1 93 ? -15.151 -0.962 25.866 1.00 96.56 93 ILE A CA 1
ATOM 702 C C . ILE A 1 93 ? -16.510 -0.923 25.171 1.00 96.56 93 ILE A C 1
ATOM 704 O O . ILE A 1 93 ? -16.895 -1.863 24.478 1.00 96.56 93 ILE A O 1
ATOM 708 N N . GLU A 1 94 ? -17.261 0.153 25.371 1.00 96.62 94 GLU A N 1
ATOM 709 C CA . GLU A 1 94 ? -18.569 0.323 24.757 1.00 96.62 94 GLU A CA 1
ATOM 710 C C . GLU A 1 94 ? -18.482 0.270 23.227 1.00 96.62 94 GLU A C 1
ATOM 712 O O . GLU A 1 94 ? -17.630 0.906 22.599 1.00 96.62 94 GLU A O 1
ATOM 717 N N . GLN A 1 95 ? -19.408 -0.466 22.618 1.00 94.81 95 GLN A N 1
ATOM 718 C CA . GLN A 1 95 ? -19.568 -0.490 21.173 1.00 94.81 95 GLN A CA 1
ATOM 719 C C . GLN A 1 95 ? -19.863 0.923 20.657 1.00 94.81 95 GLN A C 1
ATOM 721 O O . GLN A 1 95 ? -20.638 1.680 21.249 1.00 94.81 95 GLN A O 1
ATOM 726 N N . ILE A 1 96 ? -19.275 1.284 19.513 1.00 94.75 96 ILE A N 1
ATOM 727 C CA . ILE A 1 96 ? -19.480 2.603 18.910 1.00 94.75 96 ILE A CA 1
ATOM 728 C C . ILE A 1 96 ? -20.978 2.840 18.682 1.00 94.75 96 ILE A C 1
ATOM 730 O O . ILE A 1 96 ? -21.639 2.092 17.966 1.00 94.75 96 ILE A O 1
ATOM 734 N N . GLY A 1 97 ? -21.513 3.914 19.266 1.00 93.12 97 GLY A N 1
ATOM 735 C CA . GLY A 1 97 ? -22.936 4.248 19.157 1.00 93.12 97 GLY A CA 1
ATOM 736 C C . GLY A 1 97 ? -23.844 3.612 20.216 1.00 93.12 97 GLY A C 1
ATOM 737 O O . GLY A 1 97 ? -25.039 3.895 20.200 1.00 93.12 97 GLY A O 1
ATOM 738 N N . SER A 1 98 ? -23.311 2.821 21.151 1.00 92.00 98 SER A N 1
ATOM 739 C CA . SER A 1 98 ? -24.067 2.185 22.235 1.00 92.00 98 SER A CA 1
ATOM 740 C C . SER A 1 98 ? -23.467 2.523 23.598 1.00 92.00 98 SER A C 1
ATOM 742 O O . SER A 1 98 ? -22.267 2.718 23.723 1.00 92.00 98 SER A O 1
ATOM 744 N N . GLN A 1 99 ? -24.312 2.606 24.628 1.00 92.69 99 GLN A N 1
ATOM 745 C CA . GLN A 1 99 ? -23.878 2.683 26.033 1.00 92.69 99 GLN A CA 1
ATOM 746 C C . GLN A 1 99 ? -24.034 1.327 26.752 1.00 92.69 99 GLN A C 1
ATOM 748 O O . GLN A 1 99 ? -23.553 1.157 27.868 1.00 92.69 99 GLN A O 1
ATOM 753 N N . ALA A 1 100 ? -24.758 0.379 26.151 1.00 91.50 100 ALA A N 1
ATOM 754 C CA . ALA A 1 100 ? -25.160 -0.872 26.798 1.00 91.50 100 ALA A CA 1
ATOM 755 C C . ALA A 1 100 ? -24.437 -2.105 26.241 1.00 91.50 100 ALA A C 1
ATOM 757 O O . ALA A 1 100 ? -24.375 -3.129 26.915 1.00 91.50 100 ALA A O 1
ATOM 758 N N . GLU A 1 101 ? -23.920 -2.011 25.018 1.00 94.38 101 GLU A N 1
ATOM 759 C CA . GLU A 1 101 ? -23.204 -3.090 24.343 1.00 94.38 101 GLU A CA 1
ATOM 760 C C . GLU A 1 101 ? -21.701 -2.851 24.437 1.00 94.38 101 GLU A C 1
ATOM 762 O O . GLU A 1 101 ? -21.245 -1.707 24.390 1.00 94.38 101 GLU A O 1
ATOM 767 N N . PHE A 1 102 ? -20.943 -3.938 24.552 1.00 94.38 102 PHE A N 1
ATOM 768 C CA . PHE A 1 102 ? -19.499 -3.921 24.746 1.00 94.38 102 PHE A CA 1
ATOM 769 C C . PHE A 1 102 ? -18.814 -4.765 23.680 1.00 94.38 102 PHE A C 1
ATOM 771 O O . PHE A 1 102 ? -19.344 -5.788 23.242 1.00 94.38 102 PHE A O 1
ATOM 778 N N . VAL A 1 103 ? -17.624 -4.331 23.287 1.00 94.25 103 VAL A N 1
ATOM 779 C CA . VAL A 1 103 ? -16.723 -5.057 22.396 1.00 94.25 103 VAL A CA 1
ATOM 780 C C . VAL A 1 103 ? -15.422 -5.355 23.123 1.00 94.25 103 VAL A C 1
ATOM 782 O O . VAL A 1 103 ? -15.014 -4.612 24.018 1.00 94.25 103 VAL A O 1
ATOM 785 N N . ASP A 1 104 ? -14.764 -6.435 22.710 1.00 92.94 104 ASP A N 1
ATOM 786 C CA . ASP A 1 104 ? -13.419 -6.767 23.170 1.00 92.94 104 ASP A CA 1
ATOM 787 C C . ASP A 1 104 ? -12.457 -5.626 22.802 1.00 92.94 104 ASP A C 1
ATOM 789 O O . ASP A 1 104 ? -12.281 -5.282 21.624 1.00 92.94 104 ASP A O 1
ATOM 793 N N . ALA A 1 105 ? -11.836 -5.027 23.819 1.00 94.19 105 ALA A N 1
ATOM 794 C CA . ALA A 1 105 ? -10.907 -3.922 23.634 1.00 94.19 105 ALA A CA 1
ATOM 795 C C . ALA A 1 105 ? -9.679 -4.356 22.822 1.00 94.19 105 ALA A C 1
ATOM 797 O O . ALA A 1 105 ? -9.142 -3.555 22.054 1.00 94.19 105 ALA A O 1
ATOM 798 N N . LYS A 1 106 ? -9.276 -5.632 22.909 1.00 92.50 106 LYS A N 1
ATOM 799 C CA . LYS A 1 106 ? -8.169 -6.192 22.127 1.00 92.50 106 LYS A CA 1
ATOM 800 C C . LYS A 1 106 ? -8.502 -6.267 20.638 1.00 92.50 106 LYS A C 1
ATOM 802 O O . LYS A 1 106 ? -7.655 -5.947 19.804 1.00 92.50 106 LYS A O 1
ATOM 807 N N . ALA A 1 107 ? -9.729 -6.656 20.292 1.00 90.88 107 ALA A N 1
ATOM 808 C CA . ALA A 1 107 ? -10.186 -6.676 18.903 1.00 90.88 107 ALA A CA 1
ATOM 809 C C . ALA A 1 107 ? -10.194 -5.258 18.305 1.00 90.88 107 ALA A C 1
ATOM 811 O O . ALA A 1 107 ? -9.637 -5.034 17.228 1.00 90.88 107 ALA A O 1
ATOM 812 N N . LEU A 1 108 ? -10.726 -4.280 19.050 1.00 94.62 108 LEU A N 1
ATOM 813 C CA . LEU A 1 108 ? -10.696 -2.873 18.643 1.00 94.62 108 LEU A CA 1
ATOM 814 C C . LEU A 1 108 ? -9.259 -2.332 18.538 1.00 94.62 108 LEU A C 1
ATOM 816 O O . LEU A 1 108 ? -8.946 -1.585 17.610 1.00 94.62 108 LEU A O 1
ATOM 820 N N . HIS A 1 109 ? -8.373 -2.731 19.455 1.00 95.44 109 HIS A N 1
ATOM 821 C CA . HIS A 1 109 ? -6.959 -2.371 19.417 1.00 95.44 109 HIS A CA 1
ATOM 822 C C . HIS A 1 109 ? -6.291 -2.867 18.126 1.00 95.44 109 HIS A C 1
ATOM 824 O O . HIS A 1 109 ? -5.630 -2.081 17.447 1.00 95.44 109 HIS A O 1
ATOM 830 N N . HIS A 1 110 ? -6.480 -4.134 17.735 1.00 95.12 110 HIS A N 1
ATOM 831 C CA . HIS A 1 110 ? -5.945 -4.638 16.462 1.00 95.12 110 HIS A CA 1
ATOM 832 C C . HIS A 1 110 ? -6.459 -3.832 15.264 1.00 95.12 110 HIS A C 1
ATOM 834 O O . HIS A 1 110 ? -5.675 -3.463 14.392 1.00 95.12 110 HIS A O 1
ATOM 840 N N . GLU A 1 111 ? -7.750 -3.500 15.235 1.00 95.19 111 GLU A N 1
ATOM 841 C CA . GLU A 1 111 ? -8.333 -2.736 14.132 1.00 95.19 111 GLU A CA 1
ATOM 842 C C . GLU A 1 111 ? -7.740 -1.323 14.012 1.00 95.19 111 GLU A C 1
ATOM 844 O O . GLU A 1 111 ? -7.396 -0.862 12.919 1.00 95.19 111 GLU A O 1
ATOM 849 N N . LEU A 1 112 ? -7.574 -0.635 15.140 1.00 96.25 112 LEU A N 1
ATOM 850 C CA . LEU A 1 112 ? -6.969 0.695 15.188 1.00 96.25 112 LEU A CA 1
ATOM 851 C C . LEU A 1 112 ? -5.466 0.659 14.880 1.00 96.25 112 LEU A C 1
ATOM 853 O O . LEU A 1 112 ? -4.950 1.582 14.247 1.00 96.25 112 LEU A O 1
ATOM 857 N N . ALA A 1 113 ? -4.767 -0.409 15.270 1.00 96.62 113 ALA A N 1
ATOM 858 C CA . ALA A 1 113 ? -3.364 -0.614 14.926 1.00 96.62 113 ALA A CA 1
ATOM 859 C C . ALA A 1 113 ? -3.193 -0.849 13.418 1.00 96.62 113 ALA A C 1
ATOM 861 O O . ALA A 1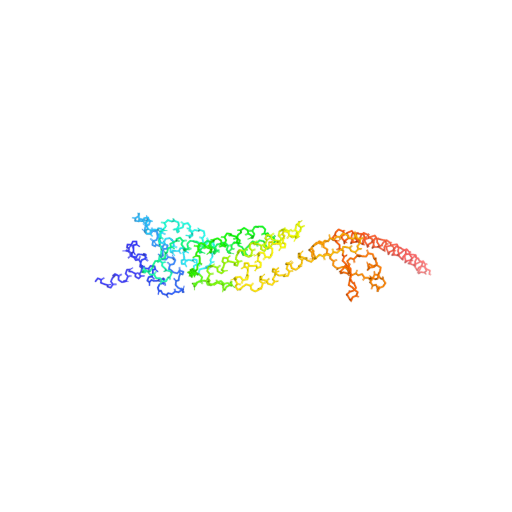 113 ? -2.268 -0.306 12.810 1.00 96.62 113 ALA A O 1
ATOM 862 N N . ALA A 1 114 ? -4.126 -1.572 12.791 1.00 95.25 114 ALA A N 1
ATOM 863 C CA . ALA A 1 114 ? -4.176 -1.725 11.342 1.00 95.25 114 ALA A CA 1
ATOM 864 C C . ALA A 1 114 ? -4.399 -0.377 10.636 1.00 95.25 114 ALA A C 1
ATOM 866 O O . ALA A 1 114 ? -3.665 -0.043 9.707 1.00 95.25 114 ALA A O 1
ATOM 867 N N . ARG A 1 115 ? -5.324 0.458 11.135 1.00 94.81 115 ARG A N 1
ATOM 868 C CA . ARG A 1 115 ? -5.518 1.832 10.628 1.00 94.81 115 ARG A CA 1
ATOM 869 C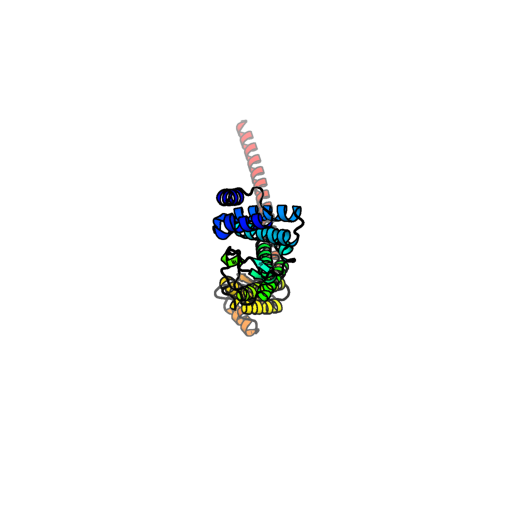 C . ARG A 1 115 ? -4.278 2.701 10.751 1.00 94.81 115 ARG A C 1
ATOM 871 O O . ARG A 1 115 ? -3.995 3.494 9.857 1.00 94.81 115 ARG A O 1
ATOM 878 N N . LEU A 1 116 ? -3.559 2.589 11.865 1.00 96.00 116 LEU A N 1
ATOM 879 C CA . LEU A 1 116 ? -2.321 3.332 12.057 1.00 96.00 116 LEU A CA 1
ATOM 880 C C . LEU A 1 116 ? -1.276 2.886 11.032 1.00 96.00 116 LEU A C 1
ATOM 882 O O . LEU A 1 116 ? -0.660 3.737 10.397 1.00 96.00 116 LEU A O 1
ATOM 886 N N . ALA A 1 117 ? -1.135 1.576 10.812 1.00 95.94 117 ALA A N 1
ATOM 887 C CA . ALA A 1 117 ? -0.242 1.038 9.791 1.00 95.94 117 ALA A CA 1
ATOM 888 C C . ALA A 1 117 ? -0.614 1.534 8.381 1.00 95.94 117 ALA A C 1
ATOM 890 O O . ALA A 1 117 ? 0.266 1.977 7.647 1.00 95.94 117 ALA A O 1
ATOM 891 N N . GLU A 1 118 ? -1.900 1.539 8.022 1.00 95.19 118 GLU A N 1
ATOM 892 C CA . GLU A 1 118 ? -2.391 2.095 6.751 1.00 95.19 118 GLU A CA 1
ATOM 893 C C . GLU A 1 118 ? -2.078 3.585 6.598 1.00 95.19 118 GLU A C 1
ATOM 895 O O . GLU A 1 118 ? -1.587 4.017 5.552 1.00 95.19 118 GLU A O 1
ATOM 900 N N . ALA A 1 119 ? -2.300 4.373 7.650 1.00 94.69 119 ALA A N 1
ATOM 901 C CA . ALA A 1 119 ? -1.970 5.792 7.647 1.00 94.69 119 ALA A CA 1
ATOM 902 C C . ALA A 1 119 ? -0.460 6.033 7.502 1.00 94.69 119 ALA A C 1
ATOM 904 O O . ALA A 1 119 ? -0.057 6.963 6.804 1.00 94.69 119 ALA A O 1
ATOM 905 N N . THR A 1 120 ? 0.378 5.192 8.117 1.00 95.56 120 THR A N 1
ATOM 906 C CA . THR A 1 120 ? 1.831 5.242 7.926 1.00 95.56 120 THR A CA 1
ATOM 907 C C . THR A 1 120 ? 2.202 4.927 6.479 1.00 95.56 120 THR A C 1
ATOM 909 O O . THR A 1 120 ? 2.921 5.703 5.860 1.00 95.56 120 THR A O 1
ATOM 912 N N . ILE A 1 121 ? 1.657 3.856 5.893 1.00 96.12 121 ILE A N 1
ATOM 913 C CA . ILE A 1 121 ? 1.913 3.468 4.494 1.00 96.12 121 ILE A CA 1
ATOM 914 C C . ILE A 1 121 ? 1.574 4.598 3.512 1.00 96.12 121 ILE A C 1
ATOM 916 O O . ILE A 1 121 ? 2.282 4.788 2.519 1.00 96.12 121 ILE A O 1
ATOM 920 N N . ALA A 1 122 ? 0.502 5.347 3.780 1.00 94.12 122 ALA A N 1
ATOM 921 C CA . ALA A 1 122 ? 0.042 6.434 2.921 1.00 94.12 122 ALA A CA 1
ATOM 922 C C . ALA A 1 122 ? 1.025 7.616 2.831 1.00 94.12 122 ALA A C 1
ATOM 924 O O . ALA A 1 122 ? 0.986 8.351 1.847 1.00 94.12 122 ALA A O 1
ATOM 925 N N . VAL A 1 123 ? 1.896 7.803 3.830 1.00 95.25 123 VAL A N 1
ATOM 926 C CA . VAL A 1 123 ? 2.872 8.909 3.871 1.00 95.25 123 VAL A CA 1
ATOM 927 C C . VAL A 1 123 ? 4.309 8.474 3.584 1.00 95.25 123 VAL A C 1
ATOM 929 O O . VAL A 1 123 ? 5.183 9.330 3.467 1.00 95.25 123 VAL A O 1
ATOM 932 N N . LEU A 1 124 ? 4.567 7.167 3.475 1.00 95.69 124 LEU A N 1
ATOM 933 C CA . LEU A 1 124 ? 5.885 6.650 3.109 1.00 95.69 124 LEU A CA 1
ATOM 934 C C . LEU A 1 124 ? 6.255 7.023 1.673 1.00 95.69 124 LEU A C 1
ATOM 936 O O . LEU A 1 124 ? 5.402 7.031 0.781 1.00 95.69 124 LEU A O 1
ATOM 940 N N . ASP A 1 125 ? 7.554 7.228 1.448 1.00 94.88 125 ASP A N 1
ATOM 941 C CA . ASP A 1 125 ? 8.123 7.381 0.111 1.00 94.88 125 ASP A CA 1
ATOM 942 C C . ASP A 1 125 ? 7.697 6.190 -0.779 1.00 94.88 125 ASP A C 1
ATOM 944 O O . ASP A 1 125 ? 7.905 5.030 -0.399 1.00 94.88 125 ASP A O 1
ATOM 948 N N . PRO A 1 126 ? 7.090 6.433 -1.958 1.00 92.44 126 PRO A N 1
ATOM 949 C CA . PRO A 1 126 ? 6.695 5.374 -2.886 1.00 92.44 126 PRO A CA 1
ATOM 950 C C . PRO A 1 126 ? 7.840 4.438 -3.304 1.00 92.44 126 PRO A C 1
ATOM 952 O O . PRO A 1 126 ? 7.583 3.280 -3.640 1.00 92.44 126 PRO A O 1
ATOM 955 N N . SER A 1 127 ? 9.084 4.922 -3.268 1.00 92.75 127 SER A N 1
ATOM 956 C CA . SER A 1 127 ? 10.291 4.168 -3.621 1.00 92.75 127 SER A CA 1
ATOM 957 C C . SER A 1 127 ? 10.900 3.380 -2.455 1.00 92.75 127 SER A C 1
ATOM 959 O O . SER A 1 127 ? 11.725 2.498 -2.683 1.00 92.75 127 SER A O 1
ATOM 961 N N . ALA A 1 128 ? 10.467 3.620 -1.210 1.00 96.00 128 ALA A N 1
ATOM 962 C CA . ALA A 1 128 ? 10.944 2.907 -0.022 1.00 96.00 128 ALA A CA 1
ATOM 963 C C . ALA A 1 128 ? 10.300 1.512 0.103 1.00 96.00 128 ALA A C 1
ATOM 965 O O . ALA A 1 128 ? 9.582 1.208 1.059 1.00 96.00 128 ALA A O 1
ATOM 966 N N . HIS A 1 129 ? 10.529 0.653 -0.890 1.00 96.00 129 HIS A N 1
ATOM 967 C CA . HIS A 1 129 ? 9.861 -0.639 -1.041 1.00 96.00 129 HIS A CA 1
ATOM 968 C C . HIS A 1 129 ? 9.987 -1.540 0.193 1.00 96.00 129 HIS A C 1
ATOM 970 O O . HIS A 1 129 ? 8.971 -2.008 0.707 1.00 96.00 129 HIS A O 1
ATOM 976 N N . LEU A 1 130 ? 11.191 -1.712 0.742 1.00 95.56 130 LEU A N 1
ATOM 977 C CA . LEU A 1 130 ? 11.392 -2.552 1.924 1.00 95.56 130 LEU A CA 1
ATOM 978 C C . LEU A 1 130 ? 10.643 -2.037 3.167 1.00 95.56 130 LEU A C 1
ATOM 980 O O . LEU A 1 130 ? 10.116 -2.823 3.957 1.00 95.56 130 LEU A O 1
ATOM 984 N N . GLU A 1 131 ? 10.573 -0.719 3.356 1.00 96.44 131 GLU A N 1
ATOM 985 C CA . GLU A 1 131 ? 9.841 -0.119 4.474 1.00 96.44 131 GLU A CA 1
ATOM 986 C C . GLU A 1 131 ? 8.330 -0.298 4.296 1.00 96.44 131 GLU A C 1
ATOM 988 O O . GLU A 1 131 ? 7.647 -0.779 5.205 1.00 96.44 131 GLU A O 1
ATOM 993 N N . ARG A 1 132 ? 7.817 -0.029 3.089 1.00 97.56 132 ARG A N 1
ATOM 994 C CA . ARG A 1 132 ? 6.411 -0.279 2.743 1.00 97.56 132 ARG A CA 1
ATOM 995 C C . ARG A 1 132 ? 6.038 -1.741 2.966 1.00 97.56 132 ARG A C 1
ATOM 997 O O . ARG A 1 132 ? 5.016 -2.007 3.596 1.00 97.56 132 ARG A O 1
ATOM 1004 N N . ALA A 1 133 ? 6.879 -2.681 2.535 1.00 97.69 133 ALA A N 1
ATOM 1005 C CA . ALA A 1 133 ? 6.656 -4.108 2.743 1.00 97.69 133 ALA A CA 1
ATOM 1006 C C . ALA A 1 133 ? 6.504 -4.469 4.227 1.00 97.69 133 ALA A C 1
ATOM 1008 O O . ALA A 1 133 ? 5.577 -5.190 4.603 1.00 97.69 133 ALA A O 1
ATOM 1009 N N . ARG A 1 134 ? 7.362 -3.919 5.098 1.00 97.38 134 ARG A N 1
ATOM 1010 C CA . ARG A 1 134 ? 7.279 -4.135 6.553 1.00 97.38 134 ARG A CA 1
ATOM 1011 C C . ARG A 1 134 ? 5.965 -3.625 7.135 1.00 97.38 134 ARG A C 1
ATOM 1013 O O . ARG A 1 134 ? 5.337 -4.340 7.916 1.00 97.38 134 ARG A O 1
ATOM 1020 N N . HIS A 1 135 ? 5.533 -2.424 6.754 1.00 97.00 135 HIS A N 1
ATOM 1021 C CA . HIS A 1 135 ? 4.276 -1.866 7.251 1.00 97.00 135 HIS A CA 1
ATOM 1022 C C . HIS A 1 135 ? 3.051 -2.612 6.716 1.00 97.00 135 HIS A C 1
ATOM 1024 O O . HIS A 1 135 ? 2.135 -2.891 7.489 1.00 97.00 135 HIS A O 1
ATOM 1030 N N . HIS A 1 136 ? 3.054 -3.008 5.440 1.00 98.00 136 HIS A N 1
ATOM 1031 C CA . HIS A 1 136 ? 2.007 -3.856 4.871 1.00 98.00 136 HIS A CA 1
ATOM 1032 C C . HIS A 1 136 ? 1.926 -5.203 5.600 1.00 98.00 136 HIS A C 1
ATOM 1034 O O . HIS A 1 136 ? 0.847 -5.595 6.033 1.00 98.00 136 HIS A O 1
ATOM 1040 N N . ARG A 1 137 ? 3.058 -5.862 5.865 1.00 98.00 137 ARG A N 1
ATOM 1041 C CA . ARG A 1 137 ? 3.099 -7.098 6.661 1.00 98.00 137 ARG A CA 1
ATOM 1042 C C . ARG A 1 137 ? 2.570 -6.896 8.085 1.00 98.00 137 ARG A C 1
ATOM 1044 O O . ARG A 1 137 ? 1.884 -7.766 8.616 1.00 98.00 137 ARG A O 1
ATOM 1051 N N . GLY A 1 138 ? 2.873 -5.758 8.710 1.00 96.75 138 GLY A N 1
ATOM 1052 C CA . GLY A 1 138 ? 2.310 -5.383 10.009 1.00 96.75 138 GLY A CA 1
ATOM 1053 C C . GLY A 1 138 ? 0.785 -5.252 9.966 1.00 96.75 138 GLY A C 1
ATOM 1054 O O . GLY A 1 138 ? 0.098 -5.864 10.780 1.00 96.75 138 GLY A O 1
ATOM 1055 N N . ALA A 1 139 ? 0.257 -4.522 8.981 1.00 97.00 139 ALA A N 1
ATOM 1056 C CA . ALA A 1 139 ? -1.183 -4.377 8.765 1.00 97.00 139 ALA A CA 1
ATOM 1057 C C . ALA A 1 139 ? -1.867 -5.733 8.519 1.00 97.00 139 ALA A C 1
ATOM 1059 O O . ALA A 1 139 ? -2.889 -6.021 9.139 1.00 97.00 139 ALA A O 1
ATOM 1060 N N . ALA A 1 140 ? -1.270 -6.595 7.687 1.00 97.56 140 ALA A N 1
ATOM 1061 C CA . ALA A 1 140 ? -1.790 -7.930 7.399 1.00 97.56 140 ALA A CA 1
ATOM 1062 C C . ALA A 1 140 ? -1.976 -8.764 8.675 1.00 97.56 140 ALA A C 1
ATOM 1064 O O . ALA A 1 140 ? -3.039 -9.353 8.862 1.00 97.56 140 ALA A O 1
ATOM 1065 N N . ARG A 1 141 ? -0.991 -8.740 9.586 1.00 97.38 141 ARG A N 1
ATOM 1066 C CA . ARG A 1 141 ? -1.048 -9.439 10.882 1.00 97.38 141 ARG A CA 1
ATOM 1067 C C . ARG A 1 141 ? -2.137 -8.897 11.802 1.00 97.38 141 ARG A C 1
ATOM 1069 O O . ARG A 1 141 ? -2.808 -9.678 12.470 1.00 97.38 141 ARG A O 1
ATOM 1076 N N . TYR A 1 142 ? -2.328 -7.578 11.846 1.00 96.44 142 TYR A N 1
ATOM 1077 C CA . TYR A 1 142 ? -3.409 -6.995 12.643 1.00 96.44 142 TYR A CA 1
ATOM 1078 C C . TYR A 1 142 ? -4.783 -7.418 12.120 1.00 96.44 142 TYR A C 1
ATOM 1080 O O . TYR A 1 142 ? -5.643 -7.792 12.910 1.00 96.44 142 TYR A O 1
ATOM 1088 N N . PHE A 1 143 ? -4.975 -7.427 10.801 1.00 95.81 143 PHE A N 1
ATOM 1089 C CA . PHE A 1 143 ? -6.223 -7.892 10.201 1.00 95.81 143 PHE A CA 1
ATOM 1090 C C . PHE A 1 143 ? -6.438 -9.401 10.335 1.00 95.81 143 PHE A C 1
ATOM 1092 O O . PHE A 1 143 ? -7.555 -9.837 10.603 1.00 95.81 143 PHE A O 1
ATOM 1099 N N . GLU A 1 144 ? -5.380 -10.198 10.217 1.00 95.06 144 GLU A N 1
ATOM 1100 C CA . GLU A 1 144 ? -5.432 -11.643 10.453 1.00 95.06 144 GLU A CA 1
ATOM 1101 C C . GLU A 1 144 ? -5.873 -11.952 11.890 1.00 95.06 144 GLU A C 1
ATOM 1103 O O . GLU A 1 144 ? -6.723 -12.813 12.106 1.00 95.06 144 GLU A O 1
ATOM 1108 N N . ALA A 1 145 ? -5.370 -11.190 12.868 1.00 93.69 145 ALA A N 1
ATOM 1109 C CA . ALA A 1 145 ? -5.747 -11.332 14.272 1.00 93.69 145 ALA A CA 1
A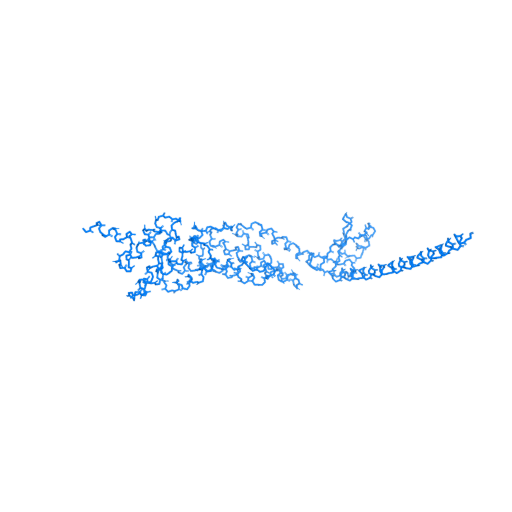TOM 1110 C C . ALA A 1 145 ? -7.220 -10.979 14.560 1.00 93.69 145 ALA A C 1
ATOM 1112 O O . ALA A 1 145 ? -7.763 -11.432 15.567 1.00 93.69 145 ALA A O 1
ATOM 1113 N N . ILE A 1 146 ? -7.864 -10.185 13.697 1.00 92.38 146 ILE A N 1
ATOM 1114 C CA . ILE A 1 146 ? -9.310 -9.897 13.745 1.00 92.38 146 ILE A CA 1
ATOM 1115 C C . ILE A 1 146 ? -10.105 -11.025 13.060 1.00 92.38 146 ILE A C 1
ATOM 1117 O O . ILE A 1 146 ? -11.196 -11.393 13.501 1.00 92.38 146 ILE A O 1
ATOM 1121 N N . GLY A 1 147 ? -9.559 -11.606 11.988 1.00 86.50 147 GLY A N 1
ATOM 1122 C CA . GLY A 1 147 ? -10.131 -12.750 11.279 1.00 86.50 147 GLY A CA 1
ATOM 1123 C C . GLY A 1 147 ? -11.352 -12.394 10.425 1.00 86.50 147 GLY A C 1
ATOM 1124 O O . GLY A 1 147 ? -11.368 -11.400 9.709 1.00 86.50 147 GLY A O 1
ATOM 1125 N N . GLY A 1 148 ? -12.398 -13.223 10.464 1.00 81.88 148 GLY A N 1
ATOM 1126 C CA . GLY A 1 148 ? -13.621 -13.022 9.669 1.00 81.88 148 GLY A CA 1
ATOM 1127 C C . GLY A 1 148 ? -14.606 -11.990 10.235 1.00 81.88 148 GLY A C 1
ATOM 1128 O O . GLY A 1 148 ? -15.744 -11.927 9.771 1.00 81.88 148 GLY A O 1
ATOM 1129 N N . GLN A 1 149 ? -14.223 -11.234 11.268 1.00 81.25 149 GLN A N 1
ATOM 1130 C CA . GLN A 1 149 ? -15.102 -10.266 11.925 1.00 81.25 149 GLN A CA 1
ATOM 1131 C C . GLN A 1 149 ? -15.281 -8.989 11.088 1.00 81.25 149 GLN A C 1
ATOM 1133 O O . GLN A 1 149 ? -14.438 -8.624 10.264 1.00 81.25 149 GLN A O 1
ATOM 1138 N N . ALA A 1 150 ? -16.406 -8.307 11.310 1.00 82.88 150 ALA A N 1
ATOM 1139 C CA . ALA A 1 150 ? -16.668 -7.008 10.707 1.00 82.88 150 ALA A CA 1
ATOM 1140 C C . ALA A 1 150 ? -15.798 -5.923 11.353 1.00 82.88 150 ALA A C 1
ATOM 1142 O O . ALA A 1 150 ? -15.573 -5.925 12.562 1.00 82.88 150 ALA A O 1
ATOM 1143 N N . LEU A 1 151 ? -15.357 -4.974 10.534 1.00 91.00 151 LEU A N 1
ATOM 1144 C CA . LEU A 1 151 ? -14.517 -3.863 10.954 1.00 91.00 151 LEU A CA 1
ATOM 1145 C C . LEU A 1 151 ? -15.358 -2.723 11.552 1.00 91.00 151 LEU A C 1
ATOM 1147 O O . LEU A 1 151 ? -16.079 -2.012 10.844 1.00 91.00 151 LEU A O 1
ATOM 1151 N N . ILE A 1 152 ? -15.255 -2.541 12.866 1.00 91.06 152 ILE A N 1
ATOM 1152 C CA . ILE A 1 152 ? -16.110 -1.674 13.681 1.00 91.06 152 ILE A CA 1
ATOM 1153 C C . ILE A 1 152 ? -15.915 -0.207 13.286 1.00 91.06 152 ILE A C 1
ATOM 1155 O O . ILE A 1 152 ? -16.843 0.481 12.873 1.00 91.06 152 ILE A O 1
ATOM 1159 N N . THR A 1 153 ? -14.694 0.303 13.366 1.00 93.62 153 THR A N 1
ATOM 1160 C CA . THR A 1 153 ? -14.363 1.696 13.056 1.00 93.62 153 THR A CA 1
ATOM 1161 C C . THR A 1 153 ? -14.522 2.019 11.568 1.00 93.62 153 THR A C 1
ATOM 1163 O O . THR A 1 153 ? -14.833 3.161 11.236 1.00 93.62 153 THR A O 1
ATOM 1166 N N . TYR A 1 154 ? -14.353 1.051 10.656 1.00 92.25 154 TYR A N 1
ATOM 1167 C CA . TYR A 1 154 ? -14.561 1.246 9.206 1.00 92.25 154 TYR A CA 1
ATOM 1168 C C . TYR A 1 154 ? -16.021 1.466 8.827 1.00 92.25 154 TYR A C 1
ATOM 1170 O O . TYR A 1 154 ? -16.287 2.305 7.968 1.00 92.25 154 TYR A O 1
ATOM 1178 N N . ALA A 1 155 ? -16.972 0.867 9.545 1.00 89.38 155 ALA A N 1
ATOM 1179 C CA . ALA A 1 155 ? -18.389 1.182 9.364 1.00 89.38 155 ALA A CA 1
ATOM 1180 C C . ALA A 1 155 ? -18.725 2.646 9.724 1.00 89.38 155 ALA A C 1
ATOM 1182 O O . ALA A 1 155 ? -19.625 3.264 9.143 1.00 89.38 155 ALA A O 1
ATOM 1183 N N . HIS A 1 156 ? -18.006 3.224 10.692 1.00 90.69 156 HIS A N 1
ATOM 1184 C CA . HIS A 1 156 ? -18.220 4.603 11.148 1.00 90.69 156 HIS A CA 1
ATOM 1185 C C . HIS A 1 156 ? -17.389 5.624 10.375 1.00 90.69 156 HIS A C 1
ATOM 1187 O O . HIS A 1 156 ? -17.835 6.759 10.190 1.00 90.69 156 HIS A O 1
ATOM 1193 N N . ARG A 1 157 ? -16.220 5.208 9.888 1.00 89.50 157 ARG A N 1
ATOM 1194 C CA . ARG A 1 157 ? -15.305 6.016 9.092 1.00 89.50 157 ARG A CA 1
ATOM 1195 C C . ARG A 1 157 ? -14.743 5.191 7.924 1.00 89.50 157 ARG A C 1
ATOM 1197 O O . ARG A 1 157 ? -13.637 4.656 8.046 1.00 89.50 157 ARG A O 1
ATOM 1204 N N . PRO A 1 158 ? -15.487 5.085 6.810 1.00 87.31 158 PRO A N 1
ATOM 1205 C CA . PRO A 1 158 ? -15.026 4.373 5.625 1.00 87.31 158 PRO A CA 1
ATOM 1206 C C . PRO A 1 158 ? -13.735 4.982 5.078 1.00 87.31 158 PRO A C 1
ATOM 1208 O O . PRO A 1 158 ? -13.484 6.179 5.239 1.00 87.31 158 PRO A O 1
ATOM 1211 N N . ASP A 1 159 ? -12.927 4.159 4.427 1.00 87.19 159 ASP A N 1
ATOM 1212 C CA . ASP A 1 159 ? -11.765 4.607 3.670 1.00 87.19 159 ASP A CA 1
ATOM 1213 C C . ASP A 1 159 ? -11.980 4.401 2.165 1.00 87.19 159 ASP A C 1
ATOM 1215 O O . ASP A 1 159 ? -13.048 3.982 1.717 1.00 87.19 159 ASP A O 1
ATOM 1219 N N . SER A 1 160 ? -10.964 4.730 1.370 1.00 84.44 160 SER A N 1
ATOM 1220 C CA . SER A 1 160 ? -11.016 4.581 -0.084 1.00 84.44 160 SER A CA 1
ATOM 1221 C C . SER A 1 160 ? -10.752 3.155 -0.569 1.00 84.44 160 SER A C 1
ATOM 1223 O O . SER A 1 160 ? -10.906 2.903 -1.760 1.00 84.44 160 SER A O 1
ATOM 1225 N N . LEU A 1 161 ? -10.321 2.237 0.304 1.00 86.50 161 LEU A N 1
ATOM 1226 C CA . LEU A 1 161 ? -9.969 0.874 -0.095 1.00 86.50 161 LEU A CA 1
ATOM 1227 C C . LEU A 1 161 ? -11.222 0.038 -0.385 1.00 86.50 161 LEU A C 1
ATOM 1229 O O . LEU A 1 161 ? -11.180 -0.855 -1.226 1.00 86.50 161 LEU A O 1
ATOM 1233 N N . GLY A 1 162 ? -12.338 0.321 0.297 1.00 83.69 162 GLY A N 1
ATOM 1234 C CA . GLY A 1 162 ? -13.625 -0.334 0.032 1.00 83.69 162 GLY A CA 1
ATOM 1235 C C . GLY A 1 162 ? -13.661 -1.829 0.375 1.00 83.69 162 GLY A C 1
ATOM 1236 O O . GLY A 1 162 ? -14.569 -2.540 -0.047 1.00 83.69 162 GLY A O 1
ATOM 1237 N N . ILE A 1 163 ? -12.678 -2.321 1.134 1.00 88.25 163 ILE A N 1
ATOM 1238 C CA . ILE A 1 163 ? -12.644 -3.688 1.661 1.00 88.25 163 ILE A CA 1
ATOM 1239 C C . ILE A 1 163 ? -13.161 -3.643 3.097 1.00 88.25 163 ILE A C 1
ATOM 1241 O O . ILE A 1 163 ? -12.531 -3.037 3.958 1.00 88.25 163 ILE A O 1
ATOM 1245 N N . GLU A 1 164 ? -14.307 -4.259 3.372 1.00 84.81 164 GLU A N 1
ATOM 1246 C CA . GLU A 1 164 ? -14.973 -4.140 4.684 1.00 84.81 164 GLU A CA 1
ATOM 1247 C C . GLU A 1 164 ? -14.714 -5.326 5.626 1.00 84.81 164 GLU A C 1
ATOM 1249 O O . GLU A 1 164 ? -14.994 -5.245 6.822 1.00 84.81 164 GLU A O 1
ATOM 1254 N N . ARG A 1 165 ? -14.163 -6.427 5.103 1.00 89.50 165 ARG A N 1
ATOM 1255 C CA . ARG A 1 165 ? -13.816 -7.614 5.892 1.00 89.50 165 ARG A CA 1
ATOM 1256 C C . ARG A 1 165 ? -12.331 -7.639 6.226 1.00 89.50 165 ARG A C 1
ATOM 1258 O O . ARG A 1 165 ? -11.500 -7.401 5.347 1.00 89.50 165 ARG A O 1
ATOM 1265 N N . ALA A 1 166 ? -12.009 -7.966 7.476 1.00 93.00 166 ALA A N 1
ATOM 1266 C CA . ALA A 1 166 ? -10.630 -7.997 7.946 1.00 93.00 166 ALA A CA 1
ATOM 1267 C C . ALA A 1 166 ? -9.794 -9.071 7.229 1.00 93.00 166 ALA A C 1
ATOM 1269 O O . ALA A 1 166 ? -8.716 -8.758 6.742 1.00 93.00 166 ALA A O 1
ATOM 1270 N N . ASP A 1 167 ? -10.302 -10.290 7.048 1.00 94.00 167 ASP A N 1
ATOM 1271 C CA . ASP A 1 167 ? -9.600 -11.352 6.314 1.00 94.00 167 ASP A CA 1
ATOM 1272 C C . ASP A 1 167 ? -9.214 -10.957 4.874 1.00 94.00 167 ASP A C 1
ATOM 1274 O O . ASP A 1 167 ? -8.063 -11.116 4.471 1.00 94.00 167 ASP A O 1
ATOM 1278 N N . LEU A 1 168 ? -10.131 -10.348 4.118 1.00 93.75 168 LEU A N 1
ATOM 1279 C CA . LEU A 1 168 ? -9.846 -9.851 2.764 1.00 93.75 168 LEU A CA 1
ATOM 1280 C C . LEU A 1 168 ? -8.804 -8.721 2.764 1.00 93.75 168 LEU A C 1
ATOM 1282 O O . LEU A 1 168 ? -7.958 -8.648 1.873 1.00 93.75 168 LEU A O 1
ATOM 1286 N N . ARG A 1 169 ? -8.837 -7.843 3.773 1.00 94.94 169 ARG A N 1
ATOM 1287 C CA . ARG A 1 169 ? -7.812 -6.808 3.975 1.00 94.94 169 ARG A CA 1
ATOM 1288 C C . ARG A 1 169 ? -6.463 -7.401 4.337 1.00 94.94 169 ARG A C 1
ATOM 1290 O O . ARG A 1 169 ? -5.446 -6.908 3.862 1.00 94.94 169 ARG A O 1
ATOM 1297 N N . SER A 1 170 ? -6.446 -8.460 5.141 1.00 96.69 170 SER A N 1
ATOM 1298 C CA . SER A 1 170 ? -5.221 -9.177 5.477 1.00 96.69 170 SER A CA 1
ATOM 1299 C C . SER A 1 170 ? -4.547 -9.695 4.208 1.00 96.69 170 SER A C 1
ATOM 1301 O O . SER A 1 170 ? -3.388 -9.362 3.966 1.00 96.69 170 SER A O 1
ATOM 1303 N N . PHE A 1 171 ? -5.297 -10.370 3.328 1.00 96.81 171 PHE A N 1
ATOM 1304 C CA . PHE A 1 171 ? -4.785 -10.815 2.029 1.00 96.81 171 PHE A CA 1
ATOM 1305 C C . PHE A 1 171 ? -4.312 -9.665 1.137 1.00 96.81 171 PHE A C 1
ATOM 1307 O O . PHE A 1 171 ? -3.259 -9.767 0.507 1.00 96.81 171 PHE A O 1
ATOM 1314 N N . PHE A 1 172 ? -5.051 -8.552 1.102 1.00 97.38 172 PHE A N 1
ATOM 1315 C CA . PHE A 1 172 ? -4.626 -7.360 0.370 1.00 97.38 172 PHE A CA 1
ATOM 1316 C C . PHE A 1 172 ? -3.262 -6.855 0.857 1.00 97.38 172 PHE A C 1
ATOM 1318 O O . PHE A 1 172 ? -2.357 -6.625 0.053 1.00 97.38 172 PHE A O 1
ATOM 1325 N N . HIS A 1 173 ? -3.099 -6.702 2.171 1.00 98.00 173 HIS A N 1
ATOM 1326 C CA . HIS A 1 173 ? -1.860 -6.211 2.755 1.00 98.00 173 HIS A CA 1
ATOM 1327 C C . HIS A 1 173 ? -0.712 -7.220 2.640 1.00 98.00 173 HIS A C 1
ATOM 1329 O O . HIS A 1 173 ? 0.406 -6.793 2.368 1.00 98.00 173 HIS A O 1
ATOM 1335 N N . ASP A 1 174 ? -0.956 -8.527 2.766 1.00 98.19 174 ASP A N 1
ATOM 1336 C CA . ASP A 1 174 ? 0.072 -9.550 2.519 1.00 98.19 174 ASP A CA 1
ATOM 1337 C C . ASP A 1 174 ? 0.548 -9.505 1.061 1.00 98.19 174 ASP A C 1
ATOM 1339 O O . ASP A 1 174 ? 1.748 -9.441 0.789 1.00 98.19 174 ASP A O 1
ATOM 1343 N N . GLY A 1 175 ? -0.392 -9.414 0.118 1.00 98.25 175 GLY A N 1
ATOM 1344 C CA . GLY A 1 175 ? -0.085 -9.264 -1.300 1.00 98.25 175 GLY A CA 1
ATOM 1345 C C . GLY A 1 175 ? 0.731 -8.007 -1.602 1.00 98.25 175 GLY A C 1
ATOM 1346 O O . GLY A 1 175 ? 1.736 -8.072 -2.305 1.00 98.25 175 GLY A O 1
ATOM 1347 N N . GLN A 1 176 ? 0.367 -6.863 -1.016 1.00 98.31 176 GLN A N 1
ATOM 1348 C CA . GLN A 1 176 ? 1.146 -5.626 -1.146 1.00 98.31 176 GLN A CA 1
ATOM 1349 C C . GLN A 1 176 ? 2.536 -5.715 -0.502 1.00 98.31 176 GLN A C 1
ATOM 1351 O O . GLN A 1 176 ? 3.486 -5.127 -1.021 1.00 98.31 176 GLN A O 1
ATOM 1356 N N . ALA A 1 177 ? 2.680 -6.448 0.606 1.00 98.44 177 ALA A N 1
ATOM 1357 C CA . ALA A 1 177 ? 3.979 -6.653 1.232 1.00 98.44 177 ALA A CA 1
ATOM 1358 C C . ALA A 1 177 ? 4.929 -7.390 0.281 1.00 98.44 177 ALA A C 1
ATOM 1360 O O . ALA A 1 177 ? 6.013 -6.886 -0.011 1.00 98.44 177 ALA A O 1
ATOM 1361 N N . ARG A 1 178 ? 4.480 -8.524 -0.268 1.00 98.31 178 ARG A N 1
ATOM 1362 C CA . ARG A 1 178 ? 5.260 -9.332 -1.217 1.00 98.31 178 ARG A CA 1
ATOM 1363 C C . ARG A 1 178 ? 5.525 -8.600 -2.530 1.00 98.31 178 ARG A C 1
ATOM 1365 O O . ARG A 1 178 ? 6.626 -8.680 -3.061 1.00 98.31 178 ARG A O 1
ATOM 1372 N N . TYR A 1 179 ? 4.551 -7.828 -3.018 1.00 98.44 179 TYR A N 1
ATOM 1373 C CA . TYR A 1 179 ? 4.719 -6.975 -4.196 1.00 98.44 179 TYR A CA 1
ATOM 1374 C C . TYR A 1 179 ? 5.901 -6.014 -4.015 1.00 98.44 179 TYR A C 1
ATOM 1376 O O . TYR A 1 179 ? 6.761 -5.910 -4.884 1.00 98.44 179 TYR A O 1
ATOM 1384 N N . HIS A 1 180 ? 5.979 -5.336 -2.869 1.00 98.19 180 HIS A N 1
ATOM 1385 C CA . HIS A 1 180 ? 7.080 -4.420 -2.594 1.00 98.19 180 HIS A CA 1
ATOM 1386 C C . HIS A 1 180 ? 8.419 -5.136 -2.361 1.00 98.19 180 HIS A C 1
ATOM 1388 O O . HIS A 1 180 ? 9.444 -4.626 -2.803 1.00 98.19 180 HIS A O 1
ATOM 1394 N N . GLU A 1 181 ? 8.437 -6.319 -1.746 1.00 97.25 181 GLU A N 1
ATOM 1395 C CA . GLU A 1 181 ? 9.665 -7.128 -1.636 1.00 97.25 181 GLU A CA 1
ATOM 1396 C C . GLU A 1 181 ? 10.193 -7.555 -3.007 1.00 97.25 181 GLU A C 1
ATOM 1398 O O . GLU A 1 181 ? 11.391 -7.454 -3.264 1.00 97.25 181 GLU A O 1
ATOM 1403 N N . ALA A 1 182 ? 9.300 -7.941 -3.919 1.00 97.69 182 ALA A N 1
ATOM 1404 C CA . ALA A 1 182 ? 9.666 -8.257 -5.291 1.00 97.69 182 ALA A CA 1
ATOM 1405 C C . ALA A 1 182 ? 10.255 -7.043 -6.030 1.00 97.69 182 ALA A C 1
ATOM 1407 O O . ALA A 1 182 ? 11.233 -7.185 -6.760 1.00 97.69 182 ALA A O 1
ATOM 1408 N N . LEU A 1 183 ? 9.702 -5.838 -5.834 1.00 96.69 183 LEU A N 1
ATOM 1409 C CA . LEU A 1 183 ? 10.254 -4.619 -6.442 1.00 96.69 183 LEU A CA 1
ATOM 1410 C C . LEU A 1 183 ? 11.654 -4.273 -5.919 1.00 96.69 183 LEU A C 1
ATOM 1412 O O . LEU A 1 183 ? 12.496 -3.835 -6.697 1.00 96.69 183 LEU A O 1
ATOM 1416 N N . ASP A 1 184 ? 11.908 -4.486 -4.627 1.00 95.81 184 ASP A N 1
ATOM 1417 C CA . ASP A 1 184 ? 13.231 -4.295 -4.019 1.00 95.81 184 ASP A CA 1
ATOM 1418 C C . ASP A 1 184 ? 14.275 -5.260 -4.618 1.00 95.81 184 ASP A C 1
ATOM 1420 O O . ASP A 1 184 ? 15.409 -4.874 -4.900 1.00 95.81 184 ASP A O 1
ATOM 1424 N N . GLN A 1 185 ? 13.865 -6.501 -4.899 1.00 95.31 185 GLN A N 1
ATOM 1425 C CA . GLN A 1 185 ? 14.723 -7.555 -5.454 1.00 95.31 185 GLN A CA 1
ATOM 1426 C C . GLN A 1 185 ? 14.871 -7.512 -6.981 1.00 95.31 185 GLN A C 1
ATOM 1428 O O . GLN A 1 185 ? 15.819 -8.076 -7.523 1.00 95.31 185 GLN A O 1
ATOM 1433 N N . ALA A 1 186 ? 13.977 -6.827 -7.700 1.00 95.25 186 ALA A N 1
ATOM 1434 C CA . ALA A 1 186 ? 13.890 -6.874 -9.163 1.00 95.25 186 ALA A CA 1
ATOM 1435 C C . ALA A 1 186 ? 15.211 -6.543 -9.890 1.00 95.25 186 ALA A C 1
ATOM 1437 O O . ALA A 1 186 ? 15.485 -7.066 -10.974 1.00 95.25 186 ALA A O 1
ATOM 1438 N N . HIS A 1 187 ? 16.041 -5.681 -9.297 1.00 90.06 187 HIS A N 1
ATOM 1439 C CA . HIS A 1 187 ? 17.324 -5.253 -9.862 1.00 90.06 187 HIS A CA 1
ATOM 1440 C C . HIS A 1 187 ? 18.518 -6.137 -9.482 1.00 90.06 187 HIS A C 1
ATOM 1442 O O . HIS A 1 187 ? 19.598 -5.954 -10.042 1.00 90.06 187 HIS A O 1
ATOM 1448 N N . THR A 1 188 ? 18.361 -7.071 -8.550 1.00 92.44 188 THR A N 1
ATOM 1449 C CA . THR A 1 188 ? 19.453 -7.927 -8.068 1.00 92.44 188 THR A CA 1
ATOM 1450 C C . THR A 1 188 ? 19.213 -9.389 -8.409 1.00 92.44 188 THR A C 1
ATOM 1452 O O . THR A 1 188 ? 20.134 -10.052 -8.878 1.00 92.44 188 THR A O 1
ATOM 1455 N N . ASP A 1 189 ? 17.980 -9.860 -8.237 1.00 94.56 189 ASP A N 1
ATOM 1456 C CA . ASP A 1 189 ? 17.572 -11.238 -8.475 1.00 94.56 189 ASP A CA 1
ATOM 1457 C C . ASP A 1 189 ? 16.164 -11.270 -9.105 1.00 94.56 189 ASP A C 1
ATOM 1459 O O . ASP A 1 189 ? 15.152 -11.272 -8.397 1.00 94.56 189 ASP A O 1
ATOM 1463 N N . PRO A 1 190 ? 16.066 -11.240 -10.448 1.00 94.06 190 PRO A N 1
ATOM 1464 C CA . PRO A 1 190 ? 14.778 -11.231 -11.134 1.00 94.06 190 PRO A CA 1
ATOM 1465 C C . PRO A 1 190 ? 13.991 -12.542 -10.976 1.00 94.06 190 PRO A C 1
ATOM 1467 O O . PRO A 1 190 ? 12.771 -12.513 -11.131 1.00 94.06 190 PRO A O 1
ATOM 1470 N N . GLU A 1 191 ? 14.646 -13.668 -10.669 1.00 94.56 191 GLU A N 1
ATOM 1471 C CA . GLU A 1 191 ? 13.971 -14.951 -10.432 1.00 94.56 191 GLU A CA 1
ATOM 1472 C C . GLU A 1 191 ? 13.285 -14.941 -9.067 1.00 94.56 191 GLU A C 1
ATOM 1474 O O . GLU A 1 191 ? 12.069 -15.130 -8.993 1.00 94.56 191 GLU A O 1
ATOM 1479 N N . ALA A 1 192 ? 14.024 -14.600 -8.005 1.00 95.81 192 ALA A N 1
ATOM 1480 C CA . ALA A 1 192 ? 13.450 -14.454 -6.668 1.00 95.81 192 ALA A CA 1
ATOM 1481 C C . ALA A 1 192 ? 12.348 -13.380 -6.639 1.00 95.81 192 ALA A C 1
ATOM 1483 O O . ALA A 1 192 ? 11.283 -13.584 -6.048 1.00 95.81 192 ALA A O 1
ATOM 1484 N N . ALA A 1 193 ? 12.553 -12.266 -7.352 1.00 97.19 193 ALA A N 1
ATOM 1485 C CA . ALA A 1 193 ? 11.532 -11.239 -7.512 1.00 97.19 193 ALA A CA 1
ATOM 1486 C C . ALA A 1 193 ? 10.279 -11.771 -8.229 1.00 97.19 193 ALA A C 1
ATOM 1488 O O . ALA A 1 193 ? 9.162 -11.421 -7.846 1.00 97.19 193 ALA A O 1
ATOM 1489 N N . ALA A 1 194 ? 10.425 -12.612 -9.259 1.00 97.25 194 ALA A N 1
ATOM 1490 C CA . ALA A 1 194 ? 9.287 -13.216 -9.950 1.00 97.25 194 ALA A CA 1
ATOM 1491 C C . ALA A 1 194 ? 8.497 -14.161 -9.032 1.00 97.25 194 ALA A C 1
ATOM 1493 O O . ALA A 1 194 ? 7.265 -14.145 -9.064 1.00 97.25 194 ALA A O 1
ATOM 1494 N N . ASP A 1 195 ? 9.178 -14.946 -8.199 1.00 96.75 195 ASP A N 1
ATOM 1495 C CA . ASP A 1 195 ? 8.531 -15.833 -7.230 1.00 96.75 195 ASP A CA 1
ATOM 1496 C C . ASP A 1 195 ? 7.752 -15.032 -6.179 1.00 96.75 195 ASP A C 1
ATOM 1498 O O . ASP A 1 195 ? 6.552 -15.260 -5.994 1.00 96.75 195 ASP A O 1
ATOM 1502 N N . ALA A 1 196 ? 8.375 -14.011 -5.583 1.00 97.12 196 ALA A N 1
ATOM 1503 C CA . ALA A 1 196 ? 7.710 -13.112 -4.640 1.00 97.12 196 ALA A CA 1
ATOM 1504 C C . ALA A 1 196 ? 6.516 -12.375 -5.281 1.00 97.12 196 ALA A C 1
ATOM 1506 O O . ALA A 1 196 ? 5.458 -12.235 -4.663 1.00 97.12 196 ALA A O 1
ATOM 1507 N N . MET A 1 197 ? 6.636 -11.953 -6.545 1.00 98.00 197 MET A N 1
ATOM 1508 C CA . MET A 1 197 ? 5.549 -11.304 -7.285 1.00 98.00 197 MET A CA 1
ATOM 1509 C C . MET A 1 197 ? 4.398 -12.276 -7.597 1.00 98.00 197 MET A C 1
ATOM 1511 O O . MET A 1 197 ? 3.227 -11.896 -7.571 1.00 98.00 197 MET A O 1
ATOM 1515 N N . ASN A 1 198 ? 4.704 -13.548 -7.853 1.00 97.62 198 ASN A N 1
ATOM 1516 C CA . ASN A 1 198 ? 3.699 -14.588 -8.042 1.00 97.62 198 ASN A CA 1
ATOM 1517 C C . ASN A 1 198 ? 2.930 -14.865 -6.742 1.00 97.62 198 ASN A C 1
ATOM 1519 O O . ASN A 1 198 ? 1.704 -14.953 -6.755 1.00 97.62 198 ASN A O 1
ATOM 1523 N N . GLU A 1 199 ? 3.629 -14.945 -5.610 1.00 97.75 199 GLU A N 1
ATOM 1524 C CA . GLU A 1 199 ? 2.994 -15.057 -4.295 1.00 97.75 199 GLU A CA 1
ATOM 1525 C C . GLU A 1 199 ? 2.143 -13.824 -3.956 1.00 97.75 199 GLU A C 1
ATOM 1527 O O . GLU A 1 199 ? 1.035 -13.961 -3.430 1.00 97.75 199 GLU A O 1
ATOM 1532 N N . ALA A 1 200 ? 2.621 -12.624 -4.309 1.00 98.25 200 ALA A N 1
ATOM 1533 C CA . ALA A 1 200 ? 1.856 -11.389 -4.182 1.00 98.25 200 ALA A CA 1
ATOM 1534 C C . ALA A 1 200 ? 0.527 -11.479 -4.942 1.00 98.25 200 ALA A C 1
ATOM 1536 O O . ALA A 1 200 ? -0.525 -11.158 -4.390 1.00 98.25 200 ALA A O 1
ATOM 1537 N N . LEU A 1 201 ? 0.558 -11.964 -6.186 1.00 97.62 201 LEU A N 1
ATOM 1538 C CA . LEU A 1 201 ? -0.637 -12.139 -7.007 1.00 97.62 201 LEU A CA 1
ATOM 1539 C C . LEU A 1 201 ? -1.617 -13.144 -6.388 1.00 97.62 201 LEU A C 1
ATOM 1541 O O . LEU A 1 201 ? -2.811 -12.861 -6.327 1.00 97.62 201 LEU A O 1
ATOM 1545 N N . VAL A 1 202 ? -1.130 -14.279 -5.873 1.00 97.44 202 VAL A N 1
ATOM 1546 C CA . VAL A 1 202 ? -1.974 -15.285 -5.200 1.00 97.44 202 VAL A CA 1
ATOM 1547 C C . VAL A 1 202 ? -2.730 -14.681 -4.014 1.00 97.44 202 VAL A C 1
ATOM 1549 O O . VAL A 1 202 ? -3.933 -14.919 -3.877 1.00 97.44 202 VAL A O 1
ATOM 1552 N N . ALA A 1 203 ? -2.060 -13.874 -3.188 1.00 96.94 203 ALA A N 1
ATOM 1553 C CA . ALA A 1 203 ? -2.699 -13.179 -2.073 1.00 96.94 203 ALA A CA 1
ATOM 1554 C C . ALA A 1 203 ? -3.683 -12.102 -2.563 1.00 96.94 203 ALA A C 1
ATOM 1556 O O . ALA A 1 203 ? -4.828 -12.053 -2.114 1.00 96.94 203 ALA A O 1
ATOM 1557 N N . LEU A 1 204 ? -3.288 -11.283 -3.544 1.00 97.00 204 LEU A N 1
ATOM 1558 C CA . LEU A 1 204 ? -4.146 -10.231 -4.097 1.00 97.00 204 LEU A CA 1
ATOM 1559 C C . LEU A 1 204 ? -5.408 -10.782 -4.768 1.00 97.00 204 LEU A C 1
ATOM 1561 O O . LEU A 1 204 ? -6.430 -10.102 -4.734 1.00 97.00 204 LEU A O 1
ATOM 1565 N N . LEU A 1 205 ? -5.378 -11.993 -5.335 1.00 96.06 205 LEU A N 1
ATOM 1566 C CA . LEU A 1 205 ? -6.555 -12.665 -5.906 1.00 96.06 205 LEU A CA 1
ATOM 1567 C C . LEU A 1 205 ? -7.631 -12.993 -4.861 1.00 96.06 205 LEU A C 1
ATOM 1569 O O . LEU A 1 205 ? -8.800 -13.127 -5.221 1.00 96.06 205 LEU A O 1
ATOM 1573 N N . GLN A 1 206 ? -7.265 -13.090 -3.580 1.00 94.81 206 GLN A N 1
ATOM 1574 C CA . GLN A 1 206 ? -8.233 -13.279 -2.496 1.00 94.81 206 GLN A CA 1
ATOM 1575 C C . GLN A 1 206 ? -8.958 -11.978 -2.125 1.00 94.81 206 GLN A C 1
ATOM 1577 O O . GLN A 1 206 ? -9.987 -12.028 -1.460 1.00 94.81 206 GLN A O 1
ATOM 1582 N N . ALA A 1 207 ? -8.454 -10.815 -2.547 1.00 92.31 207 ALA A N 1
ATOM 1583 C CA . ALA A 1 207 ? -9.017 -9.503 -2.241 1.00 92.31 207 ALA A CA 1
ATOM 1584 C C . ALA A 1 207 ? -9.621 -8.840 -3.497 1.00 92.31 207 ALA A C 1
ATOM 1586 O O . ALA A 1 207 ? -9.179 -9.102 -4.617 1.00 92.31 207 ALA A O 1
ATOM 1587 N N . PRO A 1 208 ? -10.605 -7.929 -3.368 1.00 90.50 208 PRO A N 1
ATOM 1588 C CA . PRO A 1 208 ? -11.172 -7.204 -4.508 1.00 90.50 208 PRO A CA 1
ATOM 1589 C C . PRO A 1 208 ? -10.250 -6.050 -4.965 1.00 90.50 208 PRO A C 1
ATOM 1591 O O . PRO A 1 208 ? -10.650 -4.891 -4.991 1.00 90.50 208 PRO A O 1
ATOM 1594 N N . ALA A 1 209 ? -9.004 -6.366 -5.328 1.00 91.12 209 ALA A N 1
ATOM 1595 C CA . ALA A 1 209 ? -7.924 -5.412 -5.595 1.00 91.12 209 ALA A CA 1
ATOM 1596 C C . ALA A 1 209 ? -7.441 -5.469 -7.055 1.00 91.12 209 ALA A C 1
ATOM 1598 O O . ALA A 1 209 ? -6.275 -5.750 -7.334 1.00 91.12 209 ALA A O 1
ATOM 1599 N N . LYS A 1 210 ? -8.356 -5.243 -8.009 1.00 93.12 210 LYS A N 1
ATOM 1600 C CA . LYS A 1 210 ? -8.105 -5.457 -9.449 1.00 93.12 210 LYS A CA 1
ATOM 1601 C C . LYS A 1 210 ? -6.919 -4.660 -9.994 1.00 93.12 210 LYS A C 1
ATOM 1603 O O . LYS A 1 210 ? -6.130 -5.203 -10.762 1.00 93.12 210 LYS A O 1
ATOM 1608 N N . ASP A 1 211 ? -6.771 -3.404 -9.587 1.00 94.75 211 ASP A N 1
ATOM 1609 C CA . ASP A 1 211 ? -5.692 -2.545 -10.087 1.00 94.75 211 ASP A CA 1
ATOM 1610 C C . ASP A 1 211 ? -4.321 -3.056 -9.625 1.00 94.75 211 ASP A C 1
ATOM 1612 O O . ASP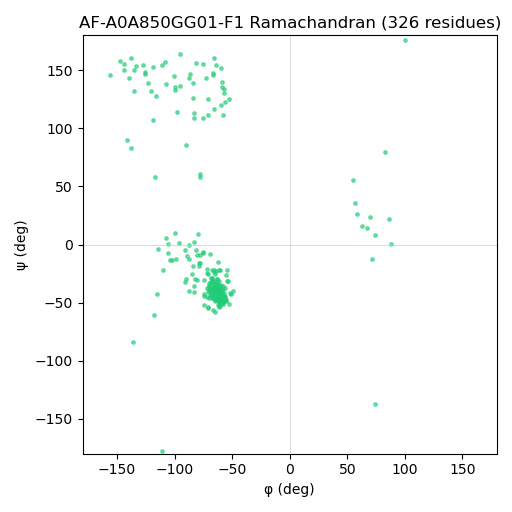 A 1 211 ? -3.356 -3.089 -10.392 1.00 94.75 211 ASP A O 1
ATOM 1616 N N . GLN A 1 212 ? -4.246 -3.516 -8.376 1.00 95.81 212 GLN A N 1
ATOM 1617 C CA . GLN A 1 212 ? -3.044 -4.096 -7.788 1.00 95.81 212 GLN A CA 1
ATOM 1618 C C . GLN A 1 212 ? -2.729 -5.466 -8.396 1.00 95.81 212 GLN A C 1
ATOM 1620 O O . GLN A 1 212 ? -1.562 -5.742 -8.665 1.00 95.81 212 GLN A O 1
ATOM 1625 N N . GLN A 1 213 ? -3.747 -6.290 -8.670 1.00 96.56 213 GLN A N 1
ATOM 1626 C CA . GLN A 1 213 ? -3.589 -7.560 -9.390 1.00 96.56 213 GLN A CA 1
ATOM 1627 C C . GLN A 1 213 ? -2.972 -7.322 -10.776 1.00 96.56 213 GLN A C 1
ATOM 1629 O O . GLN A 1 213 ? -1.929 -7.888 -11.087 1.00 96.56 213 GLN A O 1
ATOM 1634 N N . GLN A 1 214 ? -3.529 -6.399 -11.567 1.00 97.12 214 GLN A N 1
ATOM 1635 C CA . GLN A 1 214 ? -3.000 -6.057 -12.895 1.00 97.12 214 GLN A CA 1
ATOM 1636 C C . GLN A 1 214 ? -1.592 -5.449 -12.844 1.00 97.12 214 GLN A C 1
ATOM 1638 O O . GLN A 1 214 ? -0.792 -5.610 -13.769 1.00 97.12 214 GLN A O 1
ATOM 1643 N N . ALA A 1 215 ? -1.272 -4.687 -11.796 1.00 96.75 215 ALA A N 1
ATOM 1644 C CA . ALA A 1 215 ? 0.082 -4.183 -11.591 1.00 96.75 215 ALA A CA 1
ATOM 1645 C C . ALA A 1 215 ? 1.068 -5.331 -11.319 1.00 96.75 215 ALA A C 1
ATOM 1647 O O . ALA A 1 215 ? 2.117 -5.381 -11.962 1.00 96.75 215 ALA A O 1
ATOM 1648 N N . ALA A 1 216 ? 0.713 -6.262 -10.429 1.00 97.38 216 ALA A N 1
ATOM 1649 C CA . ALA A 1 216 ? 1.523 -7.436 -10.117 1.00 97.38 216 ALA A CA 1
ATOM 1650 C C . ALA A 1 216 ? 1.711 -8.348 -11.339 1.00 97.38 216 ALA A C 1
ATOM 1652 O O . ALA A 1 216 ? 2.835 -8.742 -11.626 1.00 97.38 216 ALA A O 1
ATOM 1653 N N . GLU A 1 217 ? 0.656 -8.608 -12.117 1.00 97.50 217 GLU A N 1
ATOM 1654 C CA . GLU A 1 217 ? 0.725 -9.391 -13.362 1.00 97.50 217 GLU A CA 1
ATOM 1655 C C . GLU A 1 217 ? 1.689 -8.778 -14.382 1.00 97.50 217 GLU A C 1
ATOM 1657 O O . GLU A 1 217 ? 2.541 -9.474 -14.933 1.00 97.50 217 GLU A O 1
ATOM 1662 N N . ARG A 1 218 ? 1.607 -7.459 -14.607 1.00 96.56 218 ARG A N 1
ATOM 1663 C CA . ARG A 1 218 ? 2.517 -6.762 -15.530 1.00 96.56 218 ARG A CA 1
ATOM 1664 C C . ARG A 1 218 ? 3.969 -6.849 -15.077 1.00 96.56 218 ARG A C 1
ATOM 1666 O O . ARG A 1 218 ? 4.856 -7.031 -15.907 1.00 96.56 218 ARG A O 1
ATOM 1673 N N . TRP A 1 219 ? 4.224 -6.707 -13.780 1.00 96.38 219 TRP A N 1
ATOM 1674 C CA . TRP A 1 219 ? 5.570 -6.878 -13.239 1.00 96.38 219 TRP A CA 1
ATOM 1675 C C . TRP A 1 219 ? 6.056 -8.319 -13.339 1.00 96.38 219 TRP A C 1
ATOM 1677 O O . TRP A 1 219 ? 7.196 -8.537 -13.735 1.00 96.38 219 TRP A O 1
ATOM 1687 N N . LEU A 1 220 ? 5.196 -9.290 -13.044 1.00 96.94 220 LEU A N 1
ATOM 1688 C CA . LEU A 1 220 ? 5.518 -10.707 -13.140 1.00 96.94 220 LEU A CA 1
ATOM 1689 C C . LEU A 1 220 ? 5.910 -11.099 -14.568 1.00 96.94 220 LEU A C 1
ATOM 1691 O O . LEU A 1 220 ? 6.927 -11.762 -14.761 1.00 96.94 220 LEU A O 1
ATOM 1695 N N . GLU A 1 221 ? 5.153 -10.637 -15.564 1.00 95.94 221 GLU A N 1
ATOM 1696 C CA . GLU A 1 221 ? 5.472 -10.856 -16.978 1.00 95.94 221 GLU A CA 1
ATOM 1697 C C . GLU A 1 221 ? 6.838 -10.259 -17.335 1.00 95.94 221 GLU A C 1
ATOM 1699 O O . GLU A 1 221 ? 7.684 -10.930 -17.932 1.00 95.94 221 GLU A O 1
ATOM 1704 N N . ARG A 1 222 ? 7.108 -9.018 -16.905 1.00 95.00 222 ARG A N 1
ATOM 1705 C CA . ARG A 1 222 ? 8.410 -8.375 -17.132 1.00 95.00 222 ARG A CA 1
ATOM 1706 C C . ARG A 1 222 ? 9.549 -9.179 -16.516 1.00 95.00 222 ARG A C 1
ATOM 1708 O O . ARG A 1 222 ? 10.536 -9.427 -17.203 1.00 95.00 222 ARG A O 1
ATOM 1715 N N . LEU A 1 223 ? 9.413 -9.592 -15.257 1.00 95.94 223 LEU A N 1
ATOM 1716 C CA . LEU A 1 223 ? 10.440 -10.335 -14.522 1.00 95.94 223 LEU A CA 1
ATOM 1717 C C . LEU A 1 223 ? 10.736 -11.694 -15.174 1.00 95.94 223 LEU A C 1
ATOM 1719 O O . LEU A 1 223 ? 11.901 -12.042 -15.346 1.00 95.94 223 LEU A O 1
ATOM 1723 N N . ARG A 1 224 ? 9.699 -12.412 -15.623 1.00 95.06 224 ARG A N 1
ATOM 1724 C CA . ARG A 1 224 ? 9.824 -13.741 -16.249 1.00 95.06 224 ARG A CA 1
ATOM 1725 C C . ARG A 1 224 ? 10.272 -13.718 -17.708 1.00 95.06 224 ARG A C 1
ATOM 1727 O O . ARG A 1 224 ? 10.718 -14.741 -18.222 1.00 95.06 224 ARG A O 1
ATOM 1734 N N . THR A 1 225 ? 10.147 -12.588 -18.404 1.00 93.75 225 THR A N 1
ATOM 1735 C CA . THR A 1 225 ? 10.515 -12.532 -19.822 1.00 93.75 225 THR A CA 1
ATOM 1736 C C . THR A 1 225 ? 12.034 -12.607 -19.979 1.00 93.75 225 THR A C 1
ATOM 1738 O O . THR A 1 225 ? 12.750 -11.653 -19.673 1.00 93.75 225 THR A O 1
ATOM 1741 N N . GLN A 1 226 ? 12.514 -13.720 -20.532 1.00 93.69 226 GLN A N 1
ATOM 1742 C CA . GLN A 1 226 ? 13.923 -13.970 -20.839 1.00 93.69 226 GLN A CA 1
ATOM 1743 C C . GLN A 1 226 ? 14.257 -13.622 -22.288 1.00 93.69 226 GLN A C 1
ATOM 1745 O O . GLN A 1 226 ? 13.508 -13.993 -23.193 1.00 93.69 226 GLN A O 1
ATOM 1750 N N . ARG A 1 227 ? 15.386 -12.950 -22.534 1.00 93.88 227 ARG A N 1
ATOM 1751 C CA . ARG A 1 227 ? 15.886 -12.661 -23.890 1.00 93.88 227 ARG A CA 1
ATOM 1752 C C . ARG A 1 227 ? 17.406 -12.719 -23.961 1.00 93.88 227 ARG A C 1
ATOM 1754 O O . ARG A 1 227 ? 18.091 -12.371 -22.997 1.00 93.88 227 ARG A O 1
ATOM 1761 N N . SER A 1 228 ? 17.945 -13.076 -25.126 1.00 94.69 228 SER A N 1
ATOM 1762 C CA . SER A 1 228 ? 19.380 -12.920 -25.396 1.00 94.69 228 SER A CA 1
ATOM 1763 C C . SER A 1 228 ? 19.712 -11.502 -25.866 1.00 94.69 228 SER A C 1
ATOM 1765 O O . SER A 1 228 ? 19.018 -10.907 -26.691 1.00 94.69 228 SER A O 1
ATOM 1767 N N . CYS A 1 229 ? 20.819 -10.951 -25.374 1.00 94.12 229 CYS A N 1
ATOM 1768 C CA . CYS A 1 229 ? 21.339 -9.669 -25.833 1.00 94.12 229 CYS A CA 1
ATOM 1769 C C . CYS A 1 229 ? 21.913 -9.787 -27.251 1.00 94.12 229 CYS A C 1
ATOM 1771 O O . CYS A 1 229 ? 22.853 -10.548 -27.478 1.00 94.12 229 CYS A O 1
ATOM 1773 N N . TRP A 1 230 ? 21.436 -8.941 -28.166 1.00 91.69 230 TRP A N 1
ATOM 1774 C CA . TRP A 1 230 ? 21.898 -8.823 -29.553 1.00 91.69 230 TRP A CA 1
ATOM 1775 C C . TRP A 1 230 ? 23.419 -8.704 -29.687 1.00 91.69 230 TRP A C 1
ATOM 1777 O O . TRP A 1 230 ? 24.025 -9.261 -30.596 1.00 91.69 230 TRP A O 1
ATOM 1787 N N . SER A 1 231 ? 24.044 -7.947 -28.781 1.00 91.25 231 SER A N 1
ATOM 1788 C CA . SER A 1 231 ? 25.463 -7.604 -28.884 1.00 91.25 231 SER A CA 1
ATOM 1789 C C . SER A 1 231 ? 26.392 -8.640 -28.257 1.00 91.25 231 SER A C 1
ATOM 1791 O O . SER A 1 231 ? 27.463 -8.877 -28.805 1.00 91.25 231 SER A O 1
ATOM 1793 N N . CYS A 1 232 ? 26.035 -9.213 -27.102 1.00 92.81 232 CYS A N 1
ATOM 1794 C CA . CYS A 1 232 ? 26.935 -10.105 -26.356 1.00 92.81 232 CYS A CA 1
ATOM 1795 C C . CYS A 1 232 ? 26.457 -11.558 -26.271 1.00 92.81 232 CYS A C 1
ATOM 1797 O O . CYS A 1 232 ? 27.155 -12.379 -25.685 1.00 92.81 232 CYS A O 1
ATOM 1799 N N . GLY A 1 233 ? 25.269 -11.874 -26.792 1.00 90.81 233 GLY A N 1
ATOM 1800 C CA . GLY A 1 233 ? 24.695 -13.222 -26.819 1.00 90.81 233 GLY A CA 1
ATOM 1801 C C . GLY A 1 233 ? 24.233 -13.775 -25.467 1.00 90.81 233 GLY A C 1
ATOM 1802 O O . GLY A 1 233 ? 23.520 -14.770 -25.444 1.00 90.81 233 GLY A O 1
ATOM 1803 N N . ARG A 1 234 ? 24.601 -13.146 -24.342 1.00 93.31 234 ARG A N 1
ATOM 1804 C CA . ARG A 1 234 ? 24.178 -13.568 -22.998 1.00 93.31 234 ARG A CA 1
ATOM 1805 C C . ARG A 1 234 ? 22.675 -13.387 -22.804 1.00 93.31 234 ARG A C 1
ATOM 1807 O O . ARG A 1 234 ? 22.099 -12.421 -23.307 1.00 93.31 234 ARG A O 1
ATOM 1814 N N . GLU A 1 235 ? 22.081 -14.295 -22.045 1.00 93.81 235 GLU A N 1
ATOM 1815 C CA . GLU A 1 235 ? 20.668 -14.273 -21.676 1.00 93.81 235 GLU A CA 1
ATOM 1816 C C . GLU A 1 235 ? 20.433 -13.457 -20.409 1.00 93.81 235 GLU A C 1
ATOM 1818 O O . GLU A 1 235 ? 21.251 -13.463 -19.489 1.00 93.81 235 GLU A O 1
ATOM 1823 N N . PHE A 1 236 ? 19.310 -12.746 -20.384 1.00 94.00 236 PHE A N 1
ATOM 1824 C CA . PHE A 1 236 ? 18.884 -11.927 -19.259 1.00 94.00 236 PHE A CA 1
ATOM 1825 C C . PHE A 1 236 ? 17.377 -12.076 -19.049 1.00 94.00 236 PHE A C 1
ATOM 1827 O O . PHE A 1 236 ? 16.610 -12.150 -20.012 1.00 94.00 236 PHE A O 1
ATOM 1834 N N . LEU A 1 237 ? 16.967 -12.080 -17.784 1.00 94.06 237 LEU A N 1
ATOM 1835 C CA . LEU A 1 237 ? 15.579 -11.970 -17.331 1.00 94.06 237 LEU A CA 1
ATOM 1836 C C . LEU A 1 237 ? 15.252 -10.512 -16.993 1.00 94.06 237 LEU A C 1
ATOM 1838 O O . LEU A 1 237 ? 16.164 -9.713 -16.811 1.00 94.06 237 LEU A O 1
ATOM 1842 N N . GLY A 1 238 ? 13.975 -10.149 -16.882 1.00 93.00 238 GLY A N 1
ATOM 1843 C CA . GLY A 1 238 ? 13.580 -8.794 -16.483 1.00 93.00 238 GLY A CA 1
ATOM 1844 C C . GLY A 1 238 ? 13.572 -7.783 -17.632 1.00 93.00 238 GLY A C 1
ATOM 1845 O O . GLY A 1 238 ? 14.480 -6.954 -17.768 1.00 93.00 238 GLY A O 1
ATOM 1846 N N . ALA A 1 239 ? 12.501 -7.812 -18.424 1.00 93.38 239 ALA A N 1
ATOM 1847 C CA . ALA A 1 239 ? 12.236 -6.839 -19.477 1.00 93.38 239 ALA A CA 1
ATOM 1848 C C . ALA A 1 239 ? 12.182 -5.406 -18.931 1.00 93.38 239 ALA A C 1
ATOM 1850 O O . ALA A 1 239 ? 11.470 -5.102 -17.968 1.00 93.38 239 ALA A O 1
ATOM 1851 N N . GLU A 1 240 ? 12.914 -4.513 -19.594 1.00 92.06 240 GLU A N 1
ATOM 1852 C CA . GLU A 1 240 ? 13.074 -3.101 -19.232 1.00 92.06 240 GLU A CA 1
ATOM 1853 C C . GLU A 1 240 ? 13.740 -2.871 -17.865 1.00 92.06 240 GLU A C 1
ATOM 1855 O O . GLU A 1 240 ? 13.664 -1.769 -17.325 1.00 92.06 240 GLU A O 1
ATOM 1860 N N . LEU A 1 241 ? 14.389 -3.898 -17.311 1.00 92.69 241 LEU A N 1
ATOM 1861 C CA . LEU A 1 241 ? 15.182 -3.823 -16.082 1.00 92.69 241 LEU A CA 1
ATOM 1862 C C . LEU A 1 241 ? 16.639 -4.160 -16.387 1.00 92.69 241 LEU A C 1
ATOM 1864 O O . LEU A 1 241 ? 17.524 -3.324 -16.227 1.00 92.69 241 LEU A O 1
ATOM 1868 N N . HIS A 1 242 ? 16.870 -5.374 -16.886 1.00 94.81 242 HIS A N 1
ATOM 1869 C CA . HIS A 1 242 ? 18.206 -5.877 -17.217 1.00 94.81 242 HIS A CA 1
ATOM 1870 C C . HIS A 1 242 ? 18.476 -5.871 -18.718 1.00 94.81 242 HIS A C 1
ATOM 1872 O O . HIS A 1 242 ? 19.625 -5.997 -19.149 1.00 94.81 242 HIS A O 1
ATOM 1878 N N . TYR A 1 243 ? 17.436 -5.693 -19.531 1.00 95.12 243 TYR A N 1
ATOM 1879 C CA . TYR A 1 243 ? 17.548 -5.479 -20.967 1.00 95.12 243 TYR A CA 1
ATOM 1880 C C . TYR A 1 243 ? 16.444 -4.566 -21.497 1.00 95.12 243 TYR A C 1
ATOM 1882 O O . TYR A 1 243 ? 15.374 -4.447 -20.908 1.00 95.12 243 TYR A O 1
ATOM 1890 N N . HIS A 1 244 ? 16.694 -3.949 -22.651 1.00 94.69 244 HIS A N 1
ATOM 1891 C CA . HIS A 1 244 ? 15.775 -3.027 -23.309 1.00 94.69 244 HIS A CA 1
ATOM 1892 C C . HIS A 1 244 ? 15.680 -3.322 -24.805 1.00 94.69 244 HIS A C 1
ATOM 1894 O O . HIS A 1 244 ? 16.653 -3.737 -25.437 1.00 94.69 244 HIS A O 1
ATOM 1900 N N . HIS A 1 245 ? 14.518 -3.035 -25.388 1.00 92.88 245 HIS A N 1
ATOM 1901 C CA . HIS A 1 245 ? 14.349 -3.013 -26.837 1.00 92.88 245 HIS A CA 1
ATOM 1902 C C . HIS A 1 245 ? 14.810 -1.661 -27.386 1.00 92.88 245 HIS A C 1
ATOM 1904 O O . HIS A 1 245 ? 14.173 -0.631 -27.153 1.00 92.88 245 HIS A O 1
ATOM 1910 N N . VAL A 1 246 ? 15.894 -1.657 -28.150 1.00 92.81 246 VAL A N 1
ATOM 1911 C CA . VAL A 1 246 ? 16.502 -0.453 -28.724 1.00 92.81 246 VAL A CA 1
ATOM 1912 C C . VAL A 1 246 ? 16.228 -0.408 -30.229 1.00 92.81 246 VAL A C 1
ATOM 1914 O O . VAL A 1 246 ? 16.297 -1.453 -30.880 1.00 92.81 246 VAL A O 1
ATOM 1917 N N . PRO A 1 247 ? 15.893 0.763 -30.803 1.00 93.00 247 PRO A N 1
ATOM 1918 C CA . PRO A 1 247 ? 15.724 0.902 -32.245 1.00 93.00 247 PRO A CA 1
ATOM 1919 C C . PRO A 1 247 ? 16.982 0.486 -33.012 1.00 93.00 247 PRO A C 1
ATOM 1921 O O . PRO A 1 247 ? 18.091 0.892 -32.666 1.00 93.00 247 PRO A O 1
ATOM 1924 N N . ALA A 1 248 ? 16.805 -0.299 -34.070 1.00 91.00 248 ALA A N 1
ATOM 1925 C CA . ALA A 1 248 ? 17.877 -0.696 -34.971 1.00 91.00 248 ALA A CA 1
ATOM 1926 C C . ALA A 1 248 ? 17.316 -1.059 -36.348 1.00 91.00 248 ALA A C 1
ATOM 1928 O O . ALA A 1 248 ? 16.243 -1.644 -36.466 1.00 91.00 248 ALA A O 1
ATOM 1929 N N . THR A 1 249 ? 18.0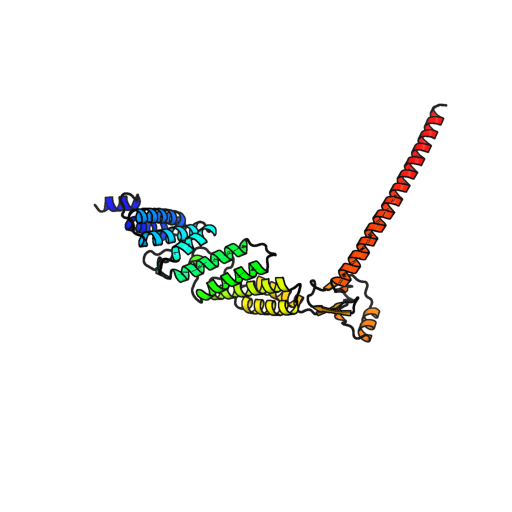76 -0.764 -37.402 1.00 90.00 249 THR A N 1
ATOM 1930 C CA . THR A 1 249 ? 17.711 -1.188 -38.756 1.00 90.00 249 THR A CA 1
ATOM 1931 C C . THR A 1 249 ? 17.984 -2.677 -38.913 1.00 90.00 249 THR A C 1
ATOM 1933 O O . THR A 1 249 ? 19.137 -3.098 -39.022 1.00 90.00 249 THR A O 1
ATOM 1936 N N . VAL A 1 250 ? 16.922 -3.475 -38.980 1.00 85.81 250 VAL A N 1
ATOM 1937 C CA . VAL A 1 250 ? 17.004 -4.930 -39.109 1.00 85.81 250 VAL A CA 1
ATOM 1938 C C . VAL A 1 250 ? 16.388 -5.363 -40.435 1.00 85.81 250 VAL A C 1
ATOM 1940 O O . VAL A 1 250 ? 15.251 -5.026 -40.766 1.00 85.81 250 VAL A O 1
ATOM 1943 N N . ARG A 1 251 ? 17.145 -6.151 -41.205 1.00 87.88 251 ARG A N 1
ATOM 1944 C CA . ARG A 1 251 ? 16.695 -6.760 -42.465 1.00 87.88 251 ARG A CA 1
ATOM 1945 C C . ARG A 1 251 ? 16.493 -8.262 -42.299 1.00 87.88 251 ARG A C 1
ATOM 1947 O O . ARG A 1 251 ? 17.156 -8.881 -41.475 1.00 87.88 251 ARG A O 1
ATOM 1954 N N . GLY A 1 252 ? 15.671 -8.872 -43.154 1.00 87.38 252 GLY A N 1
ATOM 1955 C CA . GLY A 1 252 ? 15.400 -10.318 -43.108 1.00 87.38 252 GLY A CA 1
ATOM 1956 C C . GLY A 1 252 ? 16.654 -11.206 -43.148 1.00 87.38 252 GLY A C 1
ATOM 1957 O O . GLY A 1 252 ? 16.682 -12.246 -42.499 1.00 87.38 252 GLY A O 1
ATOM 1958 N N . TYR A 1 253 ? 17.725 -10.761 -43.819 1.00 88.94 253 TYR A N 1
ATOM 1959 C CA . TYR A 1 253 ? 19.020 -11.457 -43.812 1.00 88.94 253 TYR A CA 1
ATOM 1960 C C . TYR A 1 253 ? 19.598 -11.631 -42.399 1.00 88.94 253 TYR A C 1
ATOM 1962 O O . TYR A 1 253 ? 20.140 -12.683 -42.080 1.00 88.94 253 TYR A O 1
ATOM 1970 N N . VAL A 1 254 ? 19.438 -10.628 -41.534 1.00 85.50 254 VAL A N 1
ATOM 1971 C CA . VAL A 1 254 ? 19.936 -10.651 -40.154 1.00 85.50 254 VAL A CA 1
ATOM 1972 C C . VAL A 1 254 ? 19.252 -11.761 -39.353 1.00 85.50 254 VAL A C 1
ATOM 1974 O O . VAL A 1 254 ? 19.922 -12.520 -38.662 1.00 85.50 254 VAL A O 1
ATOM 1977 N N . VAL A 1 255 ? 17.936 -11.924 -39.514 1.00 85.50 255 VAL A N 1
ATOM 1978 C CA . VAL A 1 255 ? 17.171 -12.995 -38.854 1.00 85.50 255 VAL A CA 1
ATOM 1979 C C . VAL A 1 255 ? 17.604 -14.380 -39.336 1.00 85.50 255 VAL A C 1
ATOM 1981 O O . VAL A 1 255 ? 17.705 -15.309 -38.539 1.00 85.50 255 VAL A O 1
ATOM 1984 N N . GLU A 1 256 ? 17.905 -14.525 -40.626 1.00 88.69 256 GLU A N 1
ATOM 1985 C CA . GLU A 1 256 ? 18.403 -15.787 -41.180 1.00 88.69 256 GLU A CA 1
ATOM 1986 C C . GLU A 1 256 ? 19.791 -16.155 -40.629 1.00 88.69 256 GLU A C 1
ATOM 1988 O O . GLU A 1 256 ? 20.040 -17.319 -40.318 1.00 88.69 256 GLU A O 1
ATOM 1993 N N . VAL A 1 257 ? 20.677 -15.170 -40.449 1.00 87.50 257 VAL A N 1
ATOM 1994 C CA . VAL A 1 257 ? 21.993 -15.382 -39.822 1.00 87.50 257 VAL A CA 1
ATOM 1995 C C . VAL A 1 257 ? 21.842 -15.879 -38.381 1.00 87.50 257 VAL A C 1
ATOM 1997 O O . VAL A 1 257 ? 22.469 -16.873 -38.019 1.00 87.50 257 VAL A O 1
ATOM 2000 N N . LEU A 1 258 ? 20.975 -15.253 -37.579 1.00 86.25 258 LEU A N 1
ATOM 2001 C CA . LEU A 1 258 ? 20.713 -15.687 -36.199 1.00 86.25 258 LEU A CA 1
ATOM 2002 C C . LEU A 1 258 ? 20.143 -17.097 -36.132 1.00 86.25 258 LEU A C 1
ATOM 2004 O O . LEU A 1 258 ? 20.578 -17.899 -35.310 1.00 86.25 258 LEU A O 1
ATOM 2008 N N . ARG A 1 259 ? 19.189 -17.402 -37.020 1.00 88.56 259 ARG A N 1
ATOM 2009 C CA . ARG A 1 259 ? 18.545 -18.713 -37.097 1.00 88.56 259 ARG A CA 1
ATOM 2010 C C . ARG A 1 259 ? 19.571 -19.810 -37.347 1.00 88.56 259 ARG A C 1
ATOM 2012 O O . ARG A 1 259 ? 19.542 -20.832 -36.672 1.00 88.56 259 ARG A O 1
ATOM 2019 N N . ARG A 1 260 ? 20.499 -19.591 -38.285 1.00 90.94 260 ARG A N 1
ATOM 2020 C CA . ARG A 1 260 ? 21.581 -20.544 -38.589 1.00 90.94 260 ARG A CA 1
ATOM 2021 C C . ARG A 1 260 ? 22.565 -20.709 -37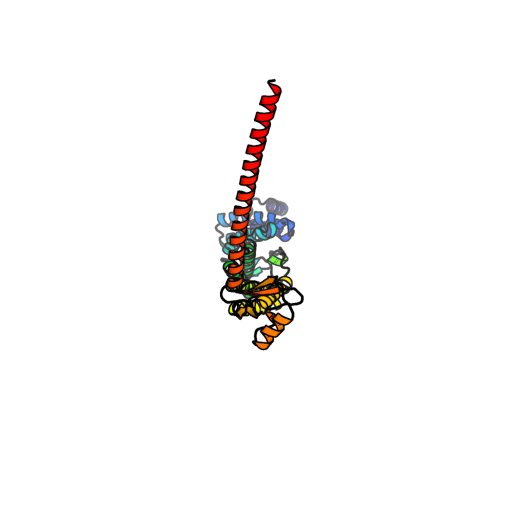.436 1.00 90.94 260 ARG A C 1
ATOM 2023 O O . ARG A 1 260 ? 23.107 -21.794 -37.265 1.00 90.94 260 ARG A O 1
ATOM 2030 N N . ALA A 1 261 ? 22.788 -19.647 -36.670 1.00 85.12 261 ALA A N 1
ATOM 2031 C CA . ALA A 1 261 ? 23.661 -19.653 -35.503 1.00 85.12 261 ALA A CA 1
ATOM 2032 C C . ALA A 1 261 ? 22.987 -20.205 -34.230 1.00 85.12 261 ALA A C 1
ATOM 2034 O O . ALA A 1 261 ? 23.654 -20.341 -33.210 1.00 85.12 261 ALA A O 1
ATOM 2035 N N . GLY A 1 262 ? 21.687 -20.530 -34.272 1.00 84.56 262 GLY A N 1
ATOM 2036 C CA . GLY A 1 262 ? 20.942 -21.020 -33.109 1.00 84.56 262 GLY A CA 1
ATOM 2037 C C . GLY A 1 262 ? 20.706 -19.959 -32.030 1.00 84.56 262 GLY A C 1
ATOM 2038 O O . GLY A 1 262 ? 20.529 -20.307 -30.868 1.00 84.56 262 GLY A O 1
ATOM 2039 N N . HIS A 1 263 ? 20.727 -18.673 -32.390 1.00 86.69 263 HIS A N 1
ATOM 2040 C CA . HIS A 1 263 ? 20.467 -17.579 -31.454 1.00 86.69 263 HIS A CA 1
ATOM 2041 C C . HIS A 1 263 ? 18.968 -17.341 -31.236 1.00 86.69 263 HIS A C 1
ATOM 2043 O O . HIS A 1 263 ? 18.144 -17.636 -32.106 1.00 86.69 263 HIS A O 1
ATOM 2049 N N . ASP A 1 264 ? 18.628 -16.745 -30.088 1.00 86.25 264 ASP A N 1
ATOM 2050 C CA . ASP A 1 264 ? 17.269 -16.314 -29.758 1.00 86.25 264 ASP A CA 1
ATOM 2051 C C . ASP A 1 264 ? 16.735 -15.331 -30.809 1.00 86.25 264 ASP A C 1
ATOM 2053 O O . ASP A 1 264 ? 17.193 -14.191 -30.926 1.00 86.25 264 ASP A O 1
ATOM 2057 N N . LEU A 1 265 ? 15.737 -15.767 -31.577 1.00 88.50 265 LEU A N 1
ATOM 2058 C CA . LEU A 1 265 ? 15.106 -14.946 -32.608 1.00 88.50 265 LEU A CA 1
ATOM 2059 C C . LEU A 1 265 ? 14.224 -13.840 -32.016 1.00 88.50 265 LEU A C 1
ATOM 2061 O O . LEU A 1 265 ? 13.985 -12.846 -32.696 1.00 88.50 265 LEU A O 1
ATOM 2065 N N . ALA A 1 266 ? 13.780 -13.972 -30.761 1.00 88.31 266 ALA A N 1
ATOM 2066 C CA . ALA A 1 266 ? 13.011 -12.944 -30.063 1.00 88.31 266 ALA A CA 1
ATOM 2067 C C . ALA A 1 266 ? 13.882 -11.762 -29.597 1.00 88.31 266 ALA A C 1
ATOM 2069 O O . ALA A 1 266 ? 13.350 -10.740 -29.157 1.00 88.31 266 ALA A O 1
ATOM 2070 N N . SER A 1 267 ? 15.209 -11.859 -29.751 1.00 89.75 267 SER A N 1
ATOM 2071 C CA . SER A 1 267 ? 16.137 -10.733 -29.587 1.00 89.75 267 SER A CA 1
ATOM 2072 C C . SER A 1 267 ? 16.003 -9.672 -30.689 1.00 89.75 267 SER A C 1
ATOM 2074 O O . SER A 1 267 ? 16.601 -8.598 -30.586 1.00 89.75 267 SER A O 1
ATOM 2076 N N . VAL A 1 268 ? 15.213 -9.945 -31.734 1.00 91.44 268 VAL A N 1
ATOM 2077 C CA . VAL A 1 268 ? 15.022 -9.080 -32.900 1.00 91.44 268 VAL A CA 1
ATOM 2078 C C . VAL A 1 268 ? 13.552 -8.977 -33.272 1.00 91.44 268 VAL A C 1
ATOM 2080 O O . VAL A 1 268 ? 12.877 -9.980 -33.476 1.00 91.44 268 VAL A O 1
ATOM 2083 N N . ASP A 1 269 ? 13.082 -7.752 -33.482 1.00 90.12 269 ASP A N 1
ATOM 2084 C CA . ASP A 1 269 ? 11.757 -7.481 -34.022 1.00 90.12 269 ASP A CA 1
ATOM 2085 C C . ASP A 1 269 ? 11.867 -6.717 -35.347 1.00 90.12 269 ASP A C 1
ATOM 2087 O O . ASP A 1 269 ? 12.185 -5.525 -35.398 1.00 90.12 269 ASP A O 1
ATOM 2091 N N . LEU A 1 270 ? 11.591 -7.430 -36.443 1.00 87.44 270 LEU A N 1
ATOM 2092 C CA . LEU A 1 270 ? 11.566 -6.873 -37.797 1.00 87.44 270 LEU A CA 1
ATOM 2093 C C . LEU A 1 270 ? 10.422 -5.878 -38.006 1.00 87.44 270 LEU A C 1
ATOM 2095 O O . LEU A 1 270 ? 10.570 -4.952 -38.803 1.00 87.44 270 LEU A O 1
ATOM 2099 N N . SER A 1 271 ? 9.289 -6.078 -37.333 1.00 88.31 271 SER A N 1
ATOM 2100 C CA . SER A 1 271 ? 8.098 -5.250 -37.517 1.00 88.31 271 SER A CA 1
ATOM 2101 C C . SER A 1 271 ? 8.270 -3.886 -36.857 1.00 88.31 271 SER A C 1
ATOM 2103 O O . SER A 1 271 ? 7.974 -2.865 -37.474 1.00 88.31 271 SER A O 1
ATOM 2105 N N . SER A 1 272 ? 8.833 -3.863 -35.646 1.00 89.56 272 SER A N 1
ATOM 2106 C CA . SER A 1 272 ? 9.095 -2.625 -34.911 1.00 89.56 272 SER A CA 1
ATOM 2107 C C . SER A 1 272 ? 10.482 -2.031 -35.166 1.00 89.56 272 SER A C 1
ATOM 2109 O O . SER A 1 272 ? 10.749 -0.926 -34.699 1.00 89.56 272 SER A O 1
ATOM 2111 N N . GLN A 1 273 ? 11.347 -2.718 -35.928 1.00 93.31 273 GLN A N 1
ATOM 2112 C CA . GLN A 1 273 ? 12.741 -2.321 -36.182 1.00 93.31 273 GLN A CA 1
ATOM 2113 C C . GLN A 1 273 ? 13.510 -2.108 -34.868 1.00 93.31 273 GLN A C 1
ATOM 2115 O O . GLN A 1 273 ? 14.057 -1.035 -34.594 1.00 93.31 273 GLN A O 1
ATOM 2120 N N . ARG A 1 274 ? 13.513 -3.139 -34.016 1.00 93.88 274 ARG A N 1
ATOM 2121 C CA . ARG A 1 274 ? 14.166 -3.113 -32.699 1.00 93.88 274 ARG A CA 1
ATOM 2122 C C . ARG A 1 274 ? 14.988 -4.369 -32.456 1.00 93.88 274 ARG A C 1
ATOM 2124 O O . ARG A 1 274 ? 14.684 -5.442 -32.972 1.00 93.88 274 ARG A O 1
ATOM 2131 N N . VAL A 1 275 ? 16.007 -4.229 -31.618 1.00 94.50 275 VAL A N 1
ATOM 2132 C CA . VAL A 1 275 ? 16.815 -5.334 -31.092 1.00 94.50 275 VAL A CA 1
ATOM 2133 C C . VAL A 1 275 ? 16.880 -5.260 -29.573 1.00 94.50 275 VAL A C 1
ATOM 2135 O O . VAL A 1 275 ? 16.737 -4.187 -28.989 1.00 94.50 275 VAL A O 1
ATOM 2138 N N . VAL A 1 276 ? 17.105 -6.393 -28.922 1.00 95.31 276 VAL A N 1
ATOM 2139 C CA . VAL A 1 276 ? 17.298 -6.467 -27.474 1.00 95.31 276 VAL A CA 1
ATOM 2140 C C . VAL A 1 276 ? 18.754 -6.179 -27.128 1.00 95.31 276 VAL A C 1
ATOM 2142 O O . VAL A 1 276 ? 19.658 -6.854 -27.612 1.00 95.31 276 VAL A O 1
ATOM 2145 N N . LEU A 1 277 ? 19.002 -5.220 -26.240 1.00 96.25 277 LEU A N 1
ATOM 2146 C CA . LEU A 1 277 ? 20.314 -4.995 -25.635 1.00 96.25 277 LEU A CA 1
ATOM 2147 C C . LEU A 1 277 ? 20.210 -5.131 -24.121 1.00 96.25 277 LEU A C 1
ATOM 2149 O O . LEU A 1 277 ? 19.332 -4.530 -23.507 1.00 96.25 277 LEU A O 1
ATOM 2153 N N . CYS A 1 278 ? 21.126 -5.883 -23.508 1.00 96.06 278 CYS A N 1
ATOM 2154 C CA . CYS A 1 278 ? 21.257 -5.861 -22.053 1.00 96.06 278 CYS A CA 1
ATOM 2155 C C . CYS A 1 278 ? 21.689 -4.473 -21.577 1.00 96.06 278 CYS A C 1
ATOM 2157 O O . CYS A 1 278 ? 22.352 -3.743 -22.321 1.00 96.06 278 CYS A O 1
ATOM 2159 N N . ALA A 1 279 ? 21.354 -4.131 -20.335 1.00 94.38 279 ALA A N 1
ATOM 2160 C CA . ALA A 1 279 ? 21.633 -2.829 -19.742 1.00 94.38 279 ALA A CA 1
ATOM 2161 C C . ALA A 1 279 ? 23.113 -2.443 -19.894 1.00 94.38 279 ALA A C 1
ATOM 2163 O O . ALA A 1 279 ? 23.420 -1.337 -20.317 1.00 94.38 279 ALA A O 1
ATOM 2164 N N . THR A 1 280 ? 24.047 -3.380 -19.689 1.00 94.38 280 THR A N 1
ATOM 2165 C CA . THR A 1 280 ? 25.485 -3.118 -19.873 1.00 94.38 280 THR A CA 1
ATOM 2166 C C . THR A 1 280 ? 25.842 -2.724 -21.310 1.00 94.38 280 THR A C 1
ATOM 2168 O O . THR A 1 280 ? 26.509 -1.714 -21.525 1.00 94.38 280 THR A O 1
ATOM 2171 N N . CYS A 1 281 ? 25.407 -3.505 -22.307 1.00 95.50 281 CYS A N 1
ATOM 2172 C CA . CYS A 1 281 ? 25.680 -3.200 -23.714 1.00 95.50 281 CYS A CA 1
ATOM 2173 C C . CYS A 1 281 ? 24.971 -1.909 -24.150 1.00 95.50 281 CYS A C 1
ATOM 2175 O O . CYS A 1 281 ? 25.558 -1.111 -24.875 1.00 95.50 281 CYS A O 1
ATOM 2177 N N . GLY A 1 282 ? 23.738 -1.689 -23.684 1.00 93.31 282 GLY A N 1
ATOM 2178 C CA . GLY A 1 282 ? 22.965 -0.477 -23.944 1.00 93.31 282 GLY A CA 1
ATOM 2179 C C . GLY A 1 282 ? 23.657 0.778 -23.410 1.00 93.31 282 GLY A C 1
ATOM 2180 O O . GLY A 1 282 ? 23.922 1.698 -24.183 1.00 93.31 282 GLY A O 1
ATOM 2181 N N . THR A 1 283 ? 24.035 0.785 -22.130 1.00 93.44 283 THR A N 1
ATOM 2182 C CA . THR A 1 283 ? 24.735 1.911 -21.491 1.00 93.44 283 THR A CA 1
ATOM 2183 C C . THR A 1 283 ? 26.088 2.185 -22.145 1.00 93.44 283 THR A C 1
ATOM 2185 O O . THR A 1 283 ? 26.466 3.343 -22.321 1.00 93.44 283 THR A O 1
ATOM 2188 N N . MET A 1 284 ? 26.815 1.145 -22.566 1.00 93.88 284 MET A N 1
ATOM 2189 C CA . MET A 1 284 ? 28.074 1.310 -23.299 1.00 93.88 284 MET A CA 1
ATOM 2190 C C . MET A 1 284 ? 27.862 2.037 -24.636 1.00 93.88 284 MET A C 1
ATOM 2192 O O . MET A 1 284 ? 28.587 2.985 -24.936 1.00 93.88 284 MET A O 1
ATOM 2196 N N . VAL A 1 285 ? 26.862 1.625 -25.426 1.00 90.81 285 VAL A N 1
ATOM 2197 C CA . VAL A 1 285 ? 26.532 2.273 -26.708 1.00 90.81 285 VAL A CA 1
ATOM 2198 C C . VAL A 1 285 ? 26.119 3.729 -26.496 1.00 90.81 285 VAL A C 1
ATOM 2200 O O . VAL A 1 285 ? 26.621 4.603 -27.201 1.00 90.81 285 VAL A O 1
ATOM 2203 N N . GLN A 1 286 ? 25.262 3.997 -25.508 1.00 90.31 286 GLN A N 1
ATOM 2204 C CA . GLN A 1 286 ? 24.836 5.356 -25.160 1.00 90.31 286 GLN A CA 1
ATOM 2205 C C . GLN A 1 286 ? 26.026 6.236 -24.772 1.00 90.31 286 GLN A C 1
ATOM 2207 O O . GLN A 1 286 ? 26.203 7.308 -25.336 1.00 90.31 286 GLN A O 1
ATOM 2212 N N . THR A 1 287 ? 26.912 5.738 -23.909 1.00 92.62 287 THR A N 1
ATOM 2213 C CA . THR A 1 287 ? 28.092 6.489 -23.452 1.00 92.62 287 THR A CA 1
ATOM 2214 C C . THR A 1 287 ? 29.023 6.862 -24.611 1.00 92.62 287 THR A C 1
ATOM 2216 O O . THR A 1 287 ? 29.533 7.981 -24.673 1.00 92.62 287 THR A O 1
ATOM 2219 N N . ILE A 1 288 ? 29.244 5.941 -25.558 1.00 93.25 288 ILE A N 1
ATOM 2220 C CA . ILE A 1 288 ? 30.060 6.212 -26.752 1.00 93.25 288 ILE A CA 1
ATOM 2221 C C . ILE A 1 288 ? 29.378 7.253 -27.648 1.00 93.25 288 ILE A C 1
ATOM 2223 O O . ILE A 1 288 ? 30.044 8.171 -28.131 1.00 93.25 288 ILE A O 1
ATOM 2227 N N . ALA A 1 289 ? 28.067 7.122 -27.865 1.00 91.44 289 ALA A N 1
ATOM 2228 C CA . ALA A 1 289 ? 27.297 8.058 -28.677 1.00 91.44 289 ALA A CA 1
ATOM 2229 C C . ALA A 1 289 ? 27.311 9.473 -28.075 1.00 91.44 289 ALA A C 1
ATOM 2231 O O . ALA A 1 289 ? 27.588 10.437 -28.790 1.00 91.44 289 ALA A O 1
ATOM 2232 N N . ASP A 1 290 ? 27.113 9.592 -26.762 1.00 93.31 290 ASP A N 1
ATOM 2233 C CA . ASP A 1 290 ? 27.141 10.867 -26.044 1.00 93.31 290 ASP A CA 1
ATOM 2234 C C . ASP A 1 290 ? 28.523 11.523 -26.126 1.00 93.31 290 ASP A C 1
ATOM 2236 O O . ASP A 1 290 ? 28.635 12.710 -26.440 1.00 93.31 290 ASP A O 1
ATOM 2240 N N . ALA A 1 291 ? 29.598 10.750 -25.939 1.00 93.25 291 ALA A N 1
ATOM 2241 C CA . ALA A 1 291 ? 30.962 11.256 -26.077 1.00 93.25 291 ALA A CA 1
ATOM 2242 C C . ALA A 1 291 ? 31.242 11.792 -27.495 1.00 93.25 291 ALA A C 1
ATOM 2244 O O . ALA A 1 291 ? 31.867 12.845 -27.657 1.00 93.25 291 ALA A O 1
ATOM 2245 N N . GLN A 1 292 ? 30.757 11.103 -28.533 1.00 94.69 292 GLN A N 1
ATOM 2246 C CA . GLN A 1 292 ? 30.880 11.561 -29.919 1.00 94.69 292 GLN A CA 1
ATOM 2247 C C . GLN A 1 292 ? 30.049 12.819 -30.190 1.00 94.69 292 GLN A C 1
ATOM 2249 O O . GLN A 1 292 ? 30.539 13.740 -30.848 1.00 94.69 292 GLN A O 1
ATOM 2254 N N . ALA A 1 293 ? 28.825 12.888 -29.666 1.00 94.00 293 ALA A N 1
ATOM 2255 C CA . ALA A 1 293 ? 27.957 14.049 -29.810 1.00 94.00 293 ALA A CA 1
ATOM 2256 C C . ALA A 1 293 ? 28.579 15.295 -29.162 1.00 94.00 293 ALA A C 1
ATOM 2258 O O . ALA A 1 293 ? 28.698 16.333 -29.816 1.00 94.00 293 ALA A O 1
ATOM 2259 N N . VAL A 1 294 ? 29.068 15.177 -27.922 1.00 95.00 294 VAL A N 1
ATOM 2260 C CA . VAL A 1 294 ? 29.771 16.262 -27.214 1.00 95.00 294 VAL A CA 1
ATOM 2261 C C . VAL A 1 294 ? 30.989 16.730 -28.005 1.00 95.00 294 VAL A C 1
ATOM 2263 O O . VAL A 1 294 ? 31.192 17.936 -28.193 1.00 95.00 294 VAL A O 1
ATOM 2266 N N . ARG A 1 295 ? 31.781 15.787 -28.526 1.00 94.56 295 ARG A N 1
ATOM 2267 C CA . ARG A 1 295 ? 32.942 16.108 -29.356 1.00 94.56 295 ARG A CA 1
ATOM 2268 C C . ARG A 1 295 ? 32.534 16.881 -30.610 1.00 94.56 295 ARG A C 1
ATOM 2270 O O . ARG A 1 295 ? 33.123 17.924 -30.885 1.00 94.56 295 ARG A O 1
ATOM 2277 N N . ARG A 1 296 ? 31.514 16.425 -31.344 1.00 94.81 296 ARG A N 1
ATOM 2278 C CA . ARG A 1 296 ? 31.089 17.083 -32.587 1.00 94.81 296 ARG A CA 1
ATOM 2279 C C . ARG A 1 296 ? 30.502 18.470 -32.341 1.00 94.81 296 ARG A C 1
ATOM 2281 O O . ARG A 1 296 ? 30.774 19.380 -33.118 1.00 94.81 296 ARG A O 1
ATOM 2288 N N . VAL A 1 297 ? 29.743 18.650 -31.260 1.00 95.88 297 VAL A N 1
ATOM 2289 C CA . VAL A 1 297 ? 29.232 19.969 -30.851 1.00 95.88 297 VAL A CA 1
ATOM 2290 C C . VAL A 1 297 ? 30.388 20.921 -30.544 1.00 95.88 297 VAL A C 1
ATOM 2292 O O . VAL A 1 297 ? 30.360 22.075 -30.966 1.00 95.88 297 VAL A O 1
ATOM 2295 N N . THR A 1 298 ? 31.424 20.433 -29.862 1.00 95.56 298 THR A N 1
ATOM 2296 C CA . THR A 1 298 ? 32.618 21.231 -29.548 1.00 95.56 298 THR A CA 1
ATOM 2297 C C . THR A 1 298 ? 33.381 21.632 -30.813 1.00 95.56 298 THR A C 1
ATOM 2299 O O . THR A 1 298 ? 33.725 22.801 -30.970 1.00 95.56 298 THR A O 1
ATOM 2302 N N . GLU A 1 299 ? 33.599 20.694 -31.741 1.00 95.25 299 GLU A N 1
ATOM 2303 C CA . GLU A 1 299 ? 34.246 20.968 -33.034 1.00 95.25 299 GLU A CA 1
ATOM 2304 C C . GLU A 1 299 ? 33.450 21.990 -33.858 1.00 95.25 299 GLU A C 1
ATOM 2306 O O . GLU A 1 299 ? 34.009 22.983 -34.316 1.00 95.25 299 GLU A O 1
ATOM 2311 N N . LEU A 1 300 ? 32.132 21.802 -33.978 1.00 95.94 300 LEU A N 1
ATOM 2312 C CA . LEU A 1 300 ? 31.261 22.716 -34.716 1.00 95.94 300 LEU A CA 1
ATOM 2313 C C . LEU A 1 300 ? 31.267 24.122 -34.109 1.00 95.94 300 LEU A C 1
ATOM 2315 O O . LEU A 1 300 ? 31.280 25.113 -34.836 1.00 95.94 300 LEU A O 1
ATOM 2319 N N . ARG A 1 301 ? 31.281 24.226 -32.777 1.00 96.12 301 ARG A N 1
ATOM 2320 C CA . ARG A 1 301 ? 31.376 25.517 -32.093 1.00 96.12 301 ARG A CA 1
ATOM 2321 C C . ARG A 1 301 ? 32.677 26.238 -32.442 1.00 96.12 301 ARG A C 1
ATOM 2323 O O . ARG A 1 301 ? 32.628 27.421 -32.763 1.00 96.12 301 ARG A O 1
ATOM 2330 N N . ALA A 1 302 ? 33.805 25.530 -32.439 1.00 95.69 302 ALA A N 1
ATOM 2331 C CA . ALA A 1 302 ? 35.091 26.104 -32.827 1.00 95.69 302 ALA A CA 1
ATOM 2332 C C . ALA A 1 302 ? 35.111 26.535 -34.307 1.00 95.69 302 ALA A C 1
ATOM 2334 O O . ALA A 1 302 ? 35.609 27.616 -34.623 1.00 95.69 302 ALA A O 1
ATOM 2335 N N . GLU A 1 303 ? 34.528 25.733 -35.208 1.00 95.62 303 GLU A N 1
ATOM 2336 C CA . GLU A 1 303 ? 34.375 26.081 -36.630 1.00 95.62 303 GLU A CA 1
ATOM 2337 C C . GLU A 1 303 ? 33.563 27.380 -36.804 1.00 95.62 303 GLU A C 1
ATOM 2339 O O . GLU A 1 303 ? 33.973 28.284 -37.535 1.00 95.62 303 GLU A O 1
ATOM 2344 N N . VAL A 1 304 ? 32.437 27.502 -36.096 1.00 96.12 304 VAL A N 1
ATOM 2345 C CA . VAL A 1 304 ? 31.562 28.683 -36.137 1.00 96.12 304 VAL A CA 1
ATOM 2346 C C . VAL A 1 304 ? 32.248 29.917 -35.540 1.00 96.12 304 VAL A C 1
ATOM 2348 O O . VAL A 1 304 ? 32.211 30.988 -36.144 1.00 96.12 304 VAL A O 1
ATOM 2351 N N . GLU A 1 305 ? 32.916 29.788 -34.391 1.00 96.19 305 GLU A N 1
ATOM 2352 C CA . GLU A 1 305 ? 33.666 30.887 -33.763 1.00 96.19 305 GLU A CA 1
ATOM 2353 C C . GLU A 1 305 ? 34.791 31.399 -34.682 1.00 96.19 305 GLU A C 1
ATOM 2355 O O . GLU A 1 305 ? 34.956 32.612 -34.841 1.00 96.19 305 GLU A O 1
ATOM 2360 N N . ALA A 1 306 ? 35.507 30.501 -35.368 1.00 95.06 306 ALA A N 1
ATOM 2361 C CA . ALA A 1 306 ? 36.528 30.873 -36.346 1.00 95.06 306 ALA A CA 1
ATOM 2362 C C . ALA A 1 306 ? 35.939 31.616 -37.560 1.00 95.06 306 ALA A C 1
ATOM 2364 O O . ALA A 1 306 ? 36.519 32.603 -38.023 1.00 95.06 306 ALA A O 1
ATOM 2365 N N . GLN A 1 307 ? 34.773 31.189 -38.059 1.00 94.94 307 G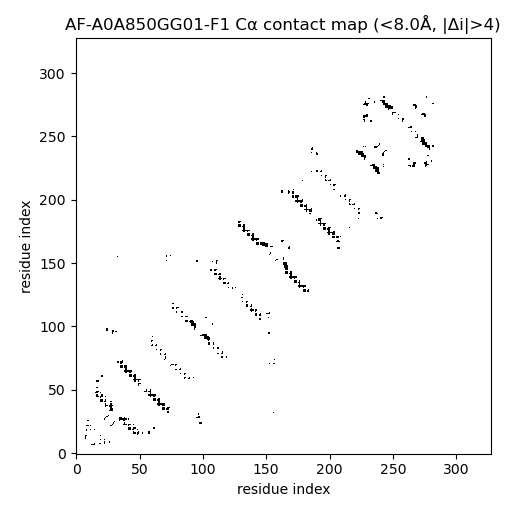LN A N 1
ATOM 2366 C CA . GLN A 1 307 ? 34.069 31.894 -39.135 1.00 94.94 307 GLN A CA 1
ATOM 2367 C C . GLN A 1 307 ? 33.630 33.297 -38.705 1.00 94.94 307 GLN A C 1
ATOM 2369 O O . GLN A 1 307 ? 33.843 34.254 -39.451 1.00 94.94 307 GLN A O 1
ATOM 2374 N N . PHE A 1 308 ? 33.082 33.449 -37.494 1.00 95.06 308 PHE A N 1
ATOM 2375 C CA . PHE A 1 308 ? 32.721 34.761 -36.953 1.00 95.06 308 PHE A CA 1
ATOM 2376 C C . PHE A 1 308 ? 33.935 35.681 -36.821 1.00 95.06 308 PHE A C 1
ATOM 2378 O O . PHE A 1 308 ? 33.867 36.830 -37.257 1.00 95.06 308 PHE A O 1
ATOM 2385 N N . ALA A 1 309 ? 35.055 35.184 -36.292 1.00 93.88 309 ALA A N 1
ATOM 2386 C CA . ALA A 1 309 ? 36.290 35.959 -36.197 1.00 93.88 309 ALA A CA 1
ATOM 2387 C C . ALA A 1 309 ? 36.804 36.391 -37.585 1.00 93.88 309 ALA A C 1
ATOM 2389 O O . ALA A 1 309 ? 37.202 37.542 -37.778 1.00 93.88 309 ALA A O 1
ATOM 2390 N N . GLY A 1 310 ? 36.737 35.496 -38.577 1.00 94.94 310 GLY A N 1
ATOM 2391 C CA . GLY A 1 310 ? 37.079 35.805 -39.966 1.00 94.94 310 GLY A CA 1
ATOM 2392 C C . GLY A 1 310 ? 36.192 36.900 -40.569 1.00 94.94 310 GLY A C 1
ATOM 2393 O O . GLY A 1 310 ? 36.705 37.857 -41.153 1.00 94.94 310 GLY A O 1
ATOM 2394 N N . LEU A 1 311 ? 34.873 36.807 -40.381 1.00 94.44 311 LEU A N 1
ATOM 2395 C CA . LEU A 1 311 ? 33.910 37.813 -40.845 1.00 94.44 311 LEU A CA 1
ATOM 2396 C C . LEU A 1 311 ? 34.112 39.167 -40.155 1.00 94.44 311 LEU A C 1
ATOM 2398 O O . LEU A 1 311 ? 34.102 40.200 -40.822 1.00 94.44 311 LEU A O 1
ATOM 2402 N N . GLN A 1 312 ? 34.360 39.176 -38.843 1.00 94.38 312 GLN A N 1
ATOM 2403 C CA . GLN A 1 312 ? 34.689 40.395 -38.098 1.00 94.38 312 GLN A CA 1
ATOM 2404 C C . GLN A 1 312 ? 35.959 41.059 -38.641 1.00 94.38 312 GLN A C 1
ATOM 2406 O O . GLN A 1 312 ? 35.994 42.276 -38.823 1.00 94.38 312 GLN A O 1
ATOM 2411 N N . HIS A 1 313 ? 36.987 40.270 -38.967 1.00 93.00 313 HIS A N 1
ATOM 2412 C CA . HIS A 1 313 ? 38.214 40.796 -39.560 1.00 93.00 313 HIS A CA 1
ATOM 2413 C C . HIS A 1 313 ? 37.973 41.418 -40.945 1.00 93.00 313 HIS A C 1
ATOM 2415 O O . HIS A 1 313 ? 38.501 42.492 -41.249 1.00 93.00 313 HIS A O 1
ATOM 2421 N N . GLN A 1 314 ? 37.148 40.776 -41.778 1.00 92.81 314 GLN A N 1
ATOM 2422 C CA . GLN A 1 314 ? 36.767 41.301 -43.092 1.00 92.81 314 GLN A CA 1
ATOM 2423 C C . GLN A 1 314 ? 35.955 42.597 -42.984 1.00 92.81 314 GLN A C 1
ATOM 2425 O O . GLN A 1 314 ? 36.266 43.555 -43.693 1.00 92.81 314 GLN A O 1
ATOM 2430 N N . LEU A 1 315 ? 34.973 42.657 -42.077 1.00 93.12 315 LEU A N 1
ATOM 2431 C CA . LEU A 1 315 ? 34.184 43.863 -41.808 1.00 93.12 315 LEU A CA 1
ATOM 2432 C C . LEU A 1 315 ? 35.076 45.026 -41.370 1.00 93.12 315 LEU A C 1
ATOM 2434 O O . LEU A 1 315 ? 35.051 46.076 -42.005 1.00 93.12 315 LEU A O 1
ATOM 2438 N N . ALA A 1 316 ? 35.960 44.814 -40.392 1.00 91.44 316 ALA A N 1
ATOM 2439 C CA . ALA A 1 316 ? 36.915 45.834 -39.953 1.00 91.44 316 ALA A CA 1
ATOM 2440 C C . ALA A 1 316 ? 37.878 46.273 -41.079 1.00 91.44 316 ALA A C 1
ATOM 2442 O O . ALA A 1 316 ? 38.358 47.410 -41.122 1.00 91.44 316 ALA A O 1
ATOM 2443 N N . GLY A 1 317 ? 38.209 45.374 -42.010 1.00 92.06 317 GLY A N 1
ATOM 2444 C CA . GLY A 1 317 ? 38.957 45.704 -43.223 1.00 92.06 317 GLY A CA 1
ATOM 2445 C C . GLY A 1 317 ? 38.169 46.602 -44.183 1.00 92.06 317 GLY A C 1
ATOM 2446 O O . GLY A 1 317 ? 38.716 47.578 -44.700 1.00 92.06 317 GLY A O 1
ATOM 2447 N N . LEU A 1 318 ? 36.891 46.294 -44.409 1.00 91.56 318 LEU A N 1
ATOM 2448 C CA . LEU A 1 318 ? 35.996 47.081 -45.259 1.00 91.56 318 LEU A CA 1
ATOM 2449 C C . LEU A 1 318 ? 35.707 48.460 -44.661 1.00 91.56 318 LEU A C 1
ATOM 2451 O O . LEU A 1 318 ? 35.826 49.449 -45.378 1.00 91.56 318 LEU A O 1
ATOM 2455 N N . GLU A 1 319 ? 35.424 48.545 -43.363 1.00 90.06 319 GLU A N 1
ATOM 2456 C CA . GLU A 1 319 ? 35.214 49.811 -42.648 1.00 90.06 319 GLU A CA 1
ATOM 2457 C C . GLU A 1 319 ? 36.413 50.750 -42.806 1.00 90.06 319 GLU A C 1
ATOM 2459 O O . GLU A 1 319 ? 36.254 51.910 -43.185 1.00 90.06 319 GLU A O 1
ATOM 2464 N N . ARG A 1 320 ? 37.639 50.240 -42.619 1.00 90.06 320 ARG A N 1
ATOM 2465 C CA . ARG A 1 320 ? 38.865 51.025 -42.844 1.00 90.06 320 ARG A CA 1
ATOM 2466 C C . ARG A 1 320 ? 38.974 51.542 -44.278 1.00 90.06 320 ARG A C 1
ATOM 2468 O O . ARG A 1 320 ? 39.382 52.683 -44.480 1.00 90.06 320 ARG A O 1
ATOM 2475 N N . ARG A 1 321 ? 38.613 50.725 -45.272 1.00 86.88 321 ARG A N 1
ATOM 2476 C CA . ARG A 1 321 ? 38.649 51.118 -46.692 1.00 86.88 321 ARG A CA 1
ATOM 2477 C C . ARG A 1 321 ? 37.602 52.176 -47.022 1.00 86.88 321 ARG A C 1
ATOM 2479 O O . ARG A 1 321 ? 37.929 53.125 -47.725 1.00 86.88 321 ARG A O 1
ATOM 2486 N N . VAL A 1 322 ? 36.378 52.025 -46.519 1.00 88.06 322 VAL A N 1
ATOM 2487 C CA . VAL A 1 322 ? 35.303 53.012 -46.697 1.00 88.06 322 VAL A CA 1
ATOM 2488 C C . VAL A 1 322 ? 35.707 54.343 -46.069 1.00 88.06 322 VAL A C 1
ATOM 2490 O O . VAL A 1 322 ? 35.673 55.362 -46.753 1.00 88.06 322 VAL A O 1
ATOM 2493 N N . ASN A 1 323 ? 36.207 54.324 -44.831 1.00 85.62 323 ASN A N 1
ATOM 2494 C CA . ASN A 1 323 ? 36.672 55.527 -44.140 1.00 85.62 323 ASN A CA 1
ATOM 2495 C C . ASN A 1 323 ? 37.823 56.228 -44.882 1.00 85.62 323 ASN A C 1
ATOM 2497 O O . ASN A 1 323 ? 37.865 57.453 -44.953 1.00 85.62 323 ASN A O 1
ATOM 2501 N N . ALA A 1 324 ? 38.752 55.471 -45.473 1.00 81.94 324 ALA A N 1
ATOM 2502 C CA . ALA A 1 324 ? 39.839 56.042 -46.271 1.00 81.94 324 ALA A CA 1
ATOM 2503 C C . ALA A 1 324 ? 39.352 56.697 -47.578 1.00 81.94 324 ALA A C 1
ATOM 2505 O O . ALA A 1 324 ? 39.980 57.637 -48.064 1.00 81.94 324 ALA A O 1
ATOM 2506 N N . LEU A 1 325 ? 38.248 56.207 -48.150 1.00 80.31 325 LEU A N 1
ATOM 2507 C CA . LEU A 1 325 ? 37.637 56.772 -49.355 1.00 80.31 325 LEU A CA 1
ATOM 2508 C C . LEU A 1 325 ? 36.774 58.003 -49.054 1.00 80.31 325 LEU A C 1
ATOM 2510 O O . LEU A 1 325 ? 36.711 58.889 -49.894 1.00 80.31 325 LEU A O 1
ATOM 2514 N N . SER A 1 326 ? 36.158 58.092 -47.872 1.00 73.12 326 SER A N 1
ATOM 2515 C CA . SER A 1 326 ? 35.340 59.244 -47.457 1.00 73.12 326 SER A CA 1
ATOM 2516 C C . SER A 1 326 ? 36.141 60.468 -46.989 1.00 73.12 326 SER A C 1
ATOM 2518 O O . SER A 1 326 ? 35.554 61.513 -46.732 1.00 73.12 326 SER A O 1
ATOM 2520 N N . VAL A 1 327 ? 37.463 60.340 -46.824 1.00 61.53 327 VAL A N 1
ATOM 2521 C CA . VAL A 1 327 ? 38.378 61.431 -46.415 1.00 61.53 327 VAL A CA 1
ATOM 2522 C C . VAL A 1 327 ? 39.054 62.104 -47.631 1.00 61.53 327 VAL A C 1
ATOM 2524 O O . VAL A 1 327 ? 39.849 63.028 -47.470 1.00 61.53 327 VAL A O 1
ATOM 2527 N N . ARG A 1 328 ? 38.729 61.671 -48.855 1.00 48.66 328 ARG A N 1
ATOM 2528 C CA . ARG A 1 328 ? 39.079 62.355 -50.111 1.00 48.66 328 ARG A CA 1
ATOM 2529 C C . ARG A 1 328 ? 37.891 63.137 -50.645 1.00 48.66 328 ARG A C 1
ATOM 2531 O O . ARG A 1 328 ? 38.152 64.208 -51.229 1.00 48.66 328 ARG A O 1
#

pLDDT: mean 92.37, std 6.84, range [48.66, 98.44]

Secondary structure (DSSP, 8-state):
-HHHHHHHHHHT-S--HHHHHHHHHHHTGGG-GGGHHHHHHHHHHHHHHHHHTT-HHHHHHHHHHHHHHHHHHH--GGGHHHHHHHHTT-SEEEPTT-SS-EEEHHHHHHHHHHHHHHHHHHHS-TT-HHHHHHHHHHHHHHHHHHTTSB-HHHHHS--SS---BHHHHHHHHHHHHHHHHHHHHTTT-HHHHHHHHHHHHHHHTTTT-HHHHHHHHHHHHHHH--EE-TTT--EE-SBTTTEEEEE----HHHHHHHHHHT--GGGEETTTTEEEEEHHHHHHHHHHHHHHHHHHHHHHHHHHHHHHHHHHHHHHHHHHHHHHHHT-

Sequence (328 aa):
MRLLKKLQHRVGVALSPQEHYTRAFSQGVLLGRDKYAAAAQLFEQAARHAGQAQDAGLQRRANANALLYGFLAGGSPQTLSPLLQALDGLDDIEQIGSQAEFVDAKALHHELAARLAEATIAVLDPSAHLERARHHRGAARYFEAIGGQALITYAHRPDSLGIERADLRSFFHDGQARYHEALDQAHTDPEAAADAMNEALVALLQAPAKDQQQAAERWLERLRTQRSCWSCGREFLGAELHYHHVPATVRGYVVEVLRRAGHDLASVDLSSQRVVLCATCGTMVQTIADAQAVRRVTELRAEVEAQFAGLQHQLAGLERRVNALSVR

Nearest PDB structures (foldseek):
  5a7d-assembly2_E  TM=2.701E-01  e=7.829E-02  Drosophila melanogaster
  6xns-assembly2_D  TM=2.925E-01  e=8.117E-01  synthetic construct
  6xns-assembly1_A  TM=2.510E-01  e=5.221E+00  synthetic construct